Protein AF-A0A7J6SZA3-F1 (afdb_monomer)

Structure (mmCIF, N/CA/C/O backbone):
data_AF-A0A7J6SZA3-F1
#
_entry.id   AF-A0A7J6SZA3-F1
#
loop_
_atom_site.group_PDB
_atom_site.id
_atom_site.type_symbol
_atom_site.label_atom_id
_atom_site.label_alt_id
_atom_site.label_comp_id
_atom_site.label_asym_id
_atom_site.label_entity_id
_atom_site.label_seq_id
_atom_site.pdbx_PDB_ins_code
_atom_site.Cartn_x
_atom_site.Cartn_y
_atom_site.Cartn_z
_atom_site.occupancy
_atom_site.B_iso_or_equiv
_atom_site.auth_seq_id
_atom_site.auth_comp_id
_atom_site.auth_asym_id
_atom_site.auth_atom_id
_atom_site.pdbx_PDB_model_num
ATOM 1 N N . MET A 1 1 ? 43.279 -2.855 -125.525 1.00 56.22 1 MET A N 1
ATOM 2 C CA . MET A 1 1 ? 44.364 -2.566 -124.559 1.00 56.22 1 MET A CA 1
ATOM 3 C C . MET A 1 1 ? 43.980 -1.543 -123.490 1.00 56.22 1 MET A C 1
ATOM 5 O O . MET A 1 1 ? 44.246 -1.820 -122.331 1.00 56.22 1 MET A O 1
ATOM 9 N N . ASN A 1 2 ? 43.336 -0.407 -123.806 1.00 60.91 2 ASN A N 1
ATOM 10 C CA . ASN A 1 2 ? 42.894 0.534 -122.755 1.00 60.91 2 ASN A CA 1
ATOM 11 C C . ASN A 1 2 ? 41.630 0.075 -121.999 1.00 60.91 2 ASN A C 1
ATOM 13 O O . ASN A 1 2 ? 41.517 0.338 -120.810 1.00 60.91 2 ASN A O 1
ATOM 17 N N . SER A 1 3 ? 40.715 -0.653 -122.652 1.00 71.38 3 SER A N 1
ATOM 18 C CA . SER A 1 3 ? 39.465 -1.121 -122.023 1.00 71.38 3 SER A CA 1
ATOM 19 C C . SER A 1 3 ? 39.694 -2.150 -120.909 1.00 71.38 3 SER A C 1
ATOM 21 O O . SER A 1 3 ? 39.058 -2.069 -119.864 1.00 71.38 3 SER A O 1
ATOM 23 N N . ASP A 1 4 ? 40.636 -3.079 -121.095 1.00 74.62 4 ASP A N 1
ATOM 24 C CA . ASP A 1 4 ? 40.884 -4.169 -120.136 1.00 74.62 4 ASP A CA 1
ATOM 25 C C . ASP A 1 4 ? 41.569 -3.667 -118.855 1.00 74.62 4 ASP A C 1
ATOM 27 O O . ASP A 1 4 ? 41.301 -4.162 -117.764 1.00 74.62 4 ASP A O 1
ATOM 31 N N . ARG A 1 5 ? 42.403 -2.622 -118.962 1.00 79.31 5 ARG A N 1
ATOM 32 C CA . ARG A 1 5 ? 43.024 -1.964 -117.798 1.00 79.31 5 ARG A CA 1
ATOM 33 C C . ARG A 1 5 ? 41.984 -1.225 -116.958 1.00 79.31 5 ARG A C 1
ATOM 35 O O . ARG A 1 5 ? 41.974 -1.361 -115.742 1.00 79.31 5 ARG A O 1
ATOM 42 N N . VAL A 1 6 ? 41.066 -0.511 -117.613 1.00 82.25 6 VAL A N 1
ATOM 43 C CA . VAL A 1 6 ? 39.961 0.187 -116.938 1.00 82.25 6 VAL A CA 1
ATOM 44 C C . VAL A 1 6 ? 39.001 -0.805 -116.267 1.00 82.25 6 VAL A C 1
ATOM 46 O O . VAL A 1 6 ? 38.503 -0.528 -115.177 1.00 82.25 6 VAL A O 1
ATOM 49 N N . ALA A 1 7 ? 38.763 -1.972 -116.874 1.00 82.75 7 ALA A N 1
ATOM 50 C CA . ALA A 1 7 ? 37.971 -3.039 -116.263 1.00 82.75 7 ALA A CA 1
ATOM 51 C C . ALA A 1 7 ? 38.646 -3.614 -115.003 1.00 82.75 7 ALA A C 1
ATOM 53 O O . ALA A 1 7 ? 37.993 -3.712 -113.965 1.00 82.75 7 ALA A O 1
ATOM 54 N N . GLY A 1 8 ? 39.954 -3.893 -115.055 1.00 87.00 8 GLY A N 1
ATOM 55 C CA . GLY A 1 8 ? 40.717 -4.377 -113.898 1.00 87.00 8 GLY A CA 1
ATOM 56 C C . GLY A 1 8 ? 40.782 -3.369 -112.743 1.00 87.00 8 GLY A C 1
ATOM 57 O O . GLY A 1 8 ? 40.565 -3.736 -111.588 1.00 87.00 8 GLY A O 1
ATOM 58 N N . ASP A 1 9 ? 40.995 -2.083 -113.039 1.00 87.31 9 ASP A N 1
ATOM 59 C CA . ASP A 1 9 ? 40.985 -1.022 -112.022 1.00 87.31 9 ASP A CA 1
ATOM 60 C C . ASP A 1 9 ? 39.598 -0.877 -111.378 1.00 87.31 9 ASP A C 1
ATOM 62 O O . ASP A 1 9 ? 39.484 -0.701 -110.163 1.00 87.31 9 ASP A O 1
ATOM 66 N N . LYS A 1 10 ? 38.525 -1.016 -112.167 1.00 90.25 10 LYS A N 1
ATOM 67 C CA . LYS A 1 10 ? 37.149 -1.030 -111.657 1.00 90.25 10 LYS A CA 1
ATOM 68 C C . LYS A 1 10 ? 36.903 -2.221 -110.731 1.00 90.25 10 LYS A C 1
ATOM 70 O O . LYS A 1 10 ? 36.351 -2.028 -109.652 1.00 90.25 10 LYS A O 1
ATOM 75 N N . GLU A 1 11 ? 37.315 -3.427 -111.109 1.00 88.75 11 GLU A N 1
ATOM 76 C CA . GLU A 1 11 ? 37.170 -4.628 -110.272 1.00 88.75 11 GLU A CA 1
ATOM 77 C C . GLU A 1 11 ? 37.957 -4.509 -108.957 1.00 88.75 11 GLU A C 1
ATOM 79 O O . GLU A 1 11 ? 37.450 -4.836 -107.879 1.00 88.75 11 GLU A O 1
ATOM 84 N N . LEU A 1 12 ? 39.166 -3.951 -109.009 1.00 90.88 12 LEU A N 1
ATOM 85 C CA . LEU A 1 12 ? 39.995 -3.701 -107.832 1.00 90.88 12 LEU A CA 1
ATOM 86 C C . LEU A 1 12 ? 39.392 -2.627 -106.908 1.00 90.88 12 LEU A C 1
ATOM 88 O O . LEU A 1 12 ? 39.425 -2.758 -105.684 1.00 90.88 12 LEU A O 1
ATOM 92 N N . LEU A 1 13 ? 38.790 -1.578 -107.469 1.00 91.94 13 LEU A N 1
ATOM 93 C CA . LEU A 1 13 ? 38.044 -0.587 -106.690 1.00 91.94 13 LEU A CA 1
ATOM 94 C C . LEU A 1 13 ? 36.766 -1.180 -106.088 1.00 91.94 13 LEU A C 1
ATOM 96 O O . LEU A 1 13 ? 36.469 -0.915 -104.925 1.00 91.94 13 LEU A O 1
ATOM 100 N N . CYS A 1 14 ? 36.037 -2.018 -106.829 1.00 93.00 14 CYS A N 1
ATOM 101 C CA . CYS A 1 14 ? 34.854 -2.709 -106.323 1.00 93.00 14 CYS A CA 1
ATOM 102 C C . CYS A 1 14 ? 35.196 -3.645 -105.157 1.00 93.00 14 CYS A C 1
ATOM 104 O O . CYS A 1 14 ? 34.523 -3.599 -104.130 1.00 93.00 14 CYS A O 1
ATOM 106 N N . THR A 1 15 ? 36.259 -4.446 -105.267 1.00 92.25 15 THR A N 1
ATOM 107 C CA . THR A 1 15 ? 36.702 -5.337 -104.178 1.00 92.25 15 THR A CA 1
ATOM 108 C C . THR A 1 15 ? 37.148 -4.552 -102.946 1.00 92.25 15 THR A C 1
ATOM 110 O O . THR A 1 15 ? 36.722 -4.875 -101.836 1.00 92.25 15 THR A O 1
ATOM 113 N N . ARG A 1 16 ? 37.910 -3.464 -103.123 1.00 93.50 16 ARG A N 1
ATOM 114 C CA . ARG A 1 16 ? 38.276 -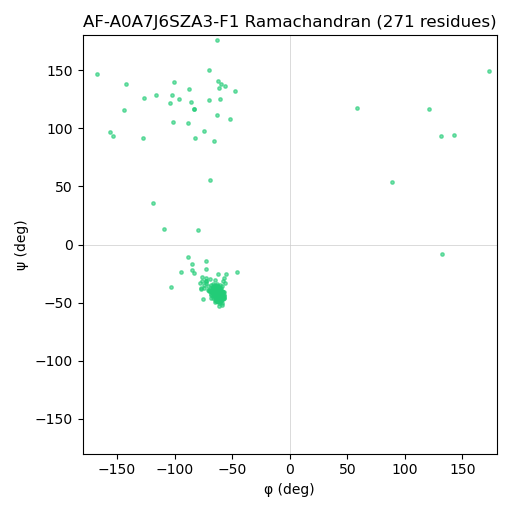2.555 -102.023 1.00 93.50 16 ARG A CA 1
ATOM 115 C C . ARG A 1 16 ? 37.058 -1.901 -101.375 1.00 93.50 16 ARG A C 1
ATOM 117 O O . ARG A 1 16 ? 37.021 -1.782 -100.155 1.00 93.50 16 ARG A O 1
ATOM 124 N N . LEU A 1 17 ? 36.061 -1.491 -102.157 1.00 96.12 17 LEU A N 1
ATOM 125 C CA . LEU A 1 17 ? 34.837 -0.882 -101.636 1.00 96.12 17 LEU A CA 1
ATOM 126 C C . LEU A 1 17 ? 34.018 -1.892 -100.826 1.00 96.12 17 LEU A C 1
ATOM 128 O O . LEU A 1 17 ? 33.527 -1.551 -99.755 1.00 96.12 17 LEU A O 1
ATOM 132 N N . VAL A 1 18 ? 33.922 -3.141 -101.290 1.00 95.75 18 VAL A N 1
ATOM 133 C CA . VAL A 1 18 ? 33.262 -4.225 -100.547 1.00 95.75 18 VAL A CA 1
ATOM 134 C C . VAL A 1 18 ? 33.998 -4.527 -99.240 1.00 95.75 18 VAL A C 1
ATOM 136 O O . VAL A 1 18 ? 33.349 -4.629 -98.203 1.00 95.75 18 VAL A O 1
ATOM 139 N N . GLN A 1 19 ? 35.333 -4.598 -99.256 1.00 95.56 19 GLN A N 1
ATOM 140 C CA . GLN A 1 19 ? 36.137 -4.777 -98.040 1.00 95.56 19 GLN A CA 1
ATOM 141 C C . GLN A 1 19 ? 35.936 -3.623 -97.055 1.00 95.56 19 GLN A C 1
ATOM 143 O O . GLN A 1 19 ? 35.634 -3.860 -95.891 1.00 95.56 19 GLN A O 1
ATOM 148 N N . LYS A 1 20 ? 36.010 -2.371 -97.525 1.00 96.69 20 LYS A N 1
ATOM 149 C CA . LYS A 1 20 ? 35.777 -1.187 -96.684 1.00 96.69 20 LYS A CA 1
ATOM 150 C C . LYS A 1 20 ? 34.363 -1.136 -96.122 1.00 96.69 20 LYS A C 1
ATOM 152 O O . LYS A 1 20 ? 34.183 -0.710 -94.987 1.00 96.69 20 LYS A O 1
ATOM 157 N N . LYS A 1 21 ? 33.371 -1.592 -96.888 1.00 96.69 21 LYS A N 1
ATOM 158 C CA . LYS A 1 21 ? 31.995 -1.718 -96.411 1.00 96.69 21 LYS A CA 1
ATOM 159 C C . LYS A 1 21 ? 31.873 -2.793 -95.326 1.00 96.69 21 LYS A C 1
ATOM 161 O O . LYS A 1 21 ? 31.268 -2.521 -94.302 1.00 96.69 21 LYS A O 1
ATOM 166 N N . ALA A 1 22 ? 32.500 -3.956 -95.504 1.00 96.25 22 ALA A N 1
ATOM 167 C CA . ALA A 1 22 ? 32.512 -5.012 -94.491 1.00 96.25 22 ALA A CA 1
ATOM 168 C C . ALA A 1 22 ? 33.229 -4.576 -93.199 1.00 96.25 22 ALA A C 1
ATOM 170 O O . ALA A 1 22 ? 32.713 -4.805 -92.111 1.00 96.25 22 ALA A O 1
ATOM 171 N N . GLU A 1 23 ? 34.372 -3.890 -93.314 1.00 96.44 23 GLU A N 1
ATOM 172 C CA . GLU A 1 23 ? 35.078 -3.284 -92.174 1.00 96.44 23 GLU A CA 1
ATOM 173 C C . GLU A 1 23 ? 34.196 -2.251 -91.453 1.00 96.44 23 GLU A C 1
ATOM 175 O O . GLU A 1 23 ? 34.132 -2.228 -90.225 1.00 96.44 23 GLU A O 1
ATOM 180 N N . HIS A 1 24 ? 33.497 -1.402 -92.210 1.00 96.81 24 HIS A N 1
ATOM 181 C CA . HIS A 1 24 ? 32.571 -0.413 -91.664 1.00 96.81 24 HIS A CA 1
ATOM 182 C C . HIS A 1 24 ? 31.402 -1.074 -90.920 1.00 96.81 24 HIS A C 1
ATOM 184 O O . HIS A 1 24 ? 31.074 -0.659 -89.808 1.00 96.81 24 HIS A O 1
ATOM 190 N N . ASP A 1 25 ? 30.809 -2.122 -91.494 1.00 97.12 25 ASP A N 1
ATOM 191 C CA . ASP A 1 25 ? 29.720 -2.878 -90.872 1.00 97.12 25 ASP A CA 1
ATOM 192 C C . ASP A 1 25 ? 30.202 -3.593 -89.593 1.00 97.12 25 ASP A C 1
ATOM 194 O O . ASP A 1 25 ? 29.525 -3.538 -88.566 1.00 97.12 25 ASP A O 1
ATOM 198 N N . GLU A 1 26 ? 31.411 -4.170 -89.595 1.00 97.25 26 GLU A N 1
ATOM 199 C CA . GLU A 1 26 ? 32.018 -4.782 -88.404 1.00 97.25 26 GLU A CA 1
ATOM 200 C C . GLU A 1 26 ? 32.235 -3.759 -87.279 1.00 97.25 26 GLU A C 1
ATOM 202 O O . GLU A 1 26 ? 31.918 -4.026 -86.115 1.00 97.25 26 GLU A O 1
ATOM 207 N N . VAL A 1 27 ? 32.756 -2.571 -87.603 1.00 97.25 27 VAL A N 1
ATOM 208 C CA . VAL A 1 27 ? 32.925 -1.496 -86.616 1.00 97.25 27 VAL A CA 1
ATOM 209 C C . VAL A 1 27 ? 31.571 -1.022 -86.095 1.00 97.25 27 VAL A C 1
ATOM 211 O O . VAL A 1 27 ? 31.430 -0.820 -84.889 1.00 97.25 27 VAL A O 1
ATOM 214 N N . HIS A 1 28 ? 30.557 -0.899 -86.952 1.00 97.81 28 HIS A N 1
ATOM 215 C CA . HIS A 1 28 ? 29.215 -0.529 -86.511 1.00 97.81 28 HIS A CA 1
ATOM 216 C C . HIS A 1 28 ? 28.608 -1.547 -85.550 1.00 97.81 28 HIS A C 1
ATOM 218 O O . HIS A 1 28 ? 28.033 -1.145 -84.539 1.00 97.81 28 HIS A O 1
ATOM 224 N N . GLU A 1 29 ? 28.749 -2.845 -85.816 1.00 97.00 29 GLU A N 1
ATOM 225 C CA . GLU A 1 29 ? 28.271 -3.878 -84.894 1.00 97.00 29 GLU A CA 1
ATOM 226 C C . GLU A 1 29 ? 29.037 -3.852 -83.565 1.00 97.00 29 GLU A C 1
ATOM 228 O O . GLU A 1 29 ? 28.423 -3.946 -82.500 1.00 97.00 29 GLU A O 1
ATOM 233 N N . LYS A 1 30 ? 30.356 -3.609 -83.583 1.00 97.94 30 LYS A N 1
ATOM 234 C CA . LYS A 1 30 ? 31.139 -3.398 -82.351 1.00 97.94 30 LYS A CA 1
ATOM 235 C C . LYS A 1 30 ? 30.646 -2.188 -81.559 1.00 97.94 30 LYS A C 1
ATOM 237 O O . LYS A 1 30 ? 30.498 -2.289 -80.344 1.00 97.94 30 LYS A O 1
ATOM 242 N N . ILE A 1 31 ? 30.361 -1.068 -82.226 1.00 97.69 31 ILE A N 1
ATOM 243 C CA . ILE A 1 31 ? 29.814 0.132 -81.578 1.00 97.69 31 ILE A CA 1
ATOM 244 C C . ILE A 1 31 ? 28.456 -0.185 -80.948 1.00 97.69 31 ILE A C 1
ATOM 246 O O . ILE A 1 31 ? 28.269 0.093 -79.767 1.00 97.69 31 ILE A O 1
ATOM 250 N N . LYS A 1 32 ? 27.544 -0.843 -81.674 1.00 98.31 32 LYS A N 1
ATOM 251 C CA . LYS A 1 32 ? 26.227 -1.238 -81.141 1.00 98.31 32 LYS A CA 1
ATOM 252 C C . LYS A 1 32 ? 26.343 -2.158 -79.924 1.00 98.31 32 LYS A C 1
ATOM 254 O O . LYS A 1 32 ? 25.629 -1.962 -78.939 1.00 98.31 32 LYS A O 1
ATOM 259 N N . LEU A 1 33 ? 27.246 -3.141 -79.963 1.00 97.31 33 LEU A N 1
ATOM 260 C CA . LEU A 1 33 ? 27.507 -4.025 -78.825 1.00 97.31 33 LEU A CA 1
ATOM 261 C C . LEU A 1 33 ? 28.030 -3.233 -77.623 1.00 97.31 33 LEU A C 1
ATOM 263 O O . LEU A 1 33 ? 27.473 -3.362 -76.533 1.00 97.31 33 LEU A O 1
ATOM 267 N N . CYS A 1 34 ? 29.024 -2.365 -77.824 1.00 97.38 34 CYS A N 1
ATOM 268 C CA . CYS A 1 34 ? 29.553 -1.493 -76.776 1.00 97.38 34 CYS A CA 1
ATOM 269 C C . CYS A 1 34 ? 28.479 -0.563 -76.195 1.00 97.38 34 CYS A C 1
ATOM 271 O O . CYS A 1 34 ? 28.396 -0.426 -74.979 1.00 97.38 34 CYS A O 1
ATOM 273 N N . GLU A 1 35 ? 27.618 0.026 -77.026 1.00 97.44 35 GLU A N 1
ATOM 274 C CA . GLU A 1 35 ? 26.504 0.867 -76.577 1.00 97.44 35 GLU A CA 1
ATOM 275 C C . GLU A 1 35 ? 25.480 0.079 -75.755 1.00 97.44 35 GLU A C 1
ATOM 277 O O . GLU A 1 35 ? 24.995 0.570 -74.737 1.00 97.44 35 GLU A O 1
ATOM 282 N N . SER A 1 36 ? 25.142 -1.145 -76.172 1.00 97.00 36 SER A N 1
ATOM 283 C CA . SER A 1 36 ? 24.218 -2.003 -75.423 1.00 97.00 36 SER A CA 1
ATOM 284 C C . SER A 1 36 ? 24.795 -2.420 -74.066 1.00 97.00 36 SER A C 1
ATOM 286 O O . SER A 1 36 ? 24.097 -2.351 -73.053 1.00 97.00 36 SER A O 1
ATOM 288 N N . ALA A 1 37 ? 26.087 -2.761 -74.024 1.00 97.62 37 ALA A N 1
ATOM 289 C CA . ALA A 1 37 ? 26.799 -3.099 -72.799 1.00 97.62 37 ALA A CA 1
ATOM 290 C C . ALA A 1 37 ? 26.924 -1.884 -71.871 1.00 97.62 37 ALA A C 1
ATOM 292 O O . ALA A 1 37 ? 26.732 -2.015 -70.663 1.00 97.62 37 ALA A O 1
ATOM 293 N N . LEU A 1 38 ? 27.178 -0.698 -72.433 1.00 98.06 38 LEU A N 1
ATOM 294 C CA . LEU A 1 38 ? 27.230 0.555 -71.687 1.00 98.06 38 LEU A CA 1
ATOM 295 C C . LEU A 1 38 ? 25.870 0.881 -71.066 1.00 98.06 38 LEU A C 1
ATOM 297 O O . LEU A 1 38 ? 25.801 1.102 -69.863 1.00 98.06 38 LEU A O 1
ATOM 301 N N . LYS A 1 39 ? 24.780 0.816 -71.841 1.00 97.62 39 LYS A N 1
ATOM 302 C CA . LYS A 1 39 ? 23.414 1.040 -71.332 1.00 97.62 39 LYS A CA 1
ATOM 303 C C . LYS A 1 39 ? 23.051 0.063 -70.213 1.00 97.62 39 LYS A C 1
ATOM 305 O O . LYS A 1 39 ? 22.491 0.477 -69.202 1.00 97.62 39 LYS A O 1
ATOM 310 N N . ALA A 1 40 ? 23.395 -1.218 -70.360 1.00 97.56 40 ALA A N 1
ATOM 311 C CA . ALA A 1 40 ? 23.186 -2.211 -69.305 1.00 97.56 40 ALA A CA 1
ATOM 312 C C . ALA A 1 40 ? 24.017 -1.894 -68.046 1.00 97.56 40 ALA A C 1
ATOM 314 O O . ALA A 1 40 ? 23.512 -1.989 -66.926 1.00 97.56 40 ALA A O 1
ATOM 315 N N . GLY A 1 41 ? 25.270 -1.464 -68.224 1.00 97.81 41 GLY A N 1
ATOM 316 C CA . GLY A 1 41 ? 26.142 -1.019 -67.137 1.00 97.81 41 GLY A CA 1
ATOM 317 C C . GLY A 1 41 ? 25.619 0.226 -66.418 1.00 97.81 41 GLY A C 1
ATOM 318 O O . GLY A 1 41 ? 25.645 0.273 -65.192 1.00 97.81 41 GLY A O 1
ATOM 319 N N . GLU A 1 42 ? 25.087 1.205 -67.151 1.00 97.50 42 GLU A N 1
ATOM 320 C CA . GLU A 1 42 ? 24.497 2.429 -66.597 1.00 97.50 42 GLU A CA 1
ATOM 321 C C . GLU A 1 42 ? 23.251 2.159 -65.754 1.00 97.50 42 GLU A C 1
ATOM 323 O O . GLU A 1 42 ? 23.049 2.818 -64.733 1.00 97.50 42 GLU A O 1
ATOM 328 N N . VAL A 1 43 ? 22.399 1.222 -66.180 1.00 97.56 43 VAL A N 1
ATOM 329 C CA . VAL A 1 43 ? 21.222 0.809 -65.401 1.00 97.56 43 VAL A CA 1
ATOM 330 C C . VAL A 1 43 ? 21.671 0.141 -64.106 1.00 97.56 43 VAL A C 1
ATOM 332 O O . VAL A 1 43 ? 21.268 0.573 -63.030 1.00 97.56 43 VAL A O 1
ATOM 335 N N . ARG A 1 44 ? 22.597 -0.820 -64.190 1.00 97.50 44 ARG A N 1
ATOM 336 C CA . ARG A 1 44 ? 23.138 -1.501 -63.007 1.00 97.50 44 ARG A CA 1
ATOM 337 C C . ARG A 1 44 ? 23.846 -0.541 -62.046 1.00 97.50 44 ARG A C 1
ATOM 339 O O . ARG A 1 44 ? 23.755 -0.696 -60.834 1.00 97.50 44 ARG A O 1
ATOM 346 N N . TYR A 1 45 ? 24.568 0.447 -62.570 1.00 97.88 45 TYR A N 1
ATOM 347 C CA . TYR A 1 45 ? 25.218 1.459 -61.741 1.00 97.88 45 TYR A CA 1
ATOM 348 C C . TYR A 1 45 ? 24.191 2.314 -60.992 1.00 97.88 45 TYR A C 1
ATOM 350 O O . TYR A 1 45 ? 24.367 2.563 -59.803 1.00 97.88 45 TYR A O 1
ATOM 358 N N . ARG A 1 46 ? 23.097 2.710 -61.658 1.00 97.69 46 ARG A N 1
ATOM 359 C CA . ARG A 1 46 ? 21.986 3.427 -61.015 1.00 97.69 46 ARG A CA 1
ATOM 360 C C . ARG A 1 46 ? 21.342 2.604 -59.900 1.00 97.69 46 ARG A C 1
ATOM 362 O O . ARG A 1 46 ? 21.211 3.121 -58.799 1.00 97.69 46 ARG A O 1
ATOM 369 N N . GLU A 1 47 ? 21.054 1.327 -60.146 1.00 97.44 47 GLU A N 1
ATOM 370 C CA . GLU A 1 47 ? 20.513 0.414 -59.125 1.00 97.44 47 GLU A CA 1
ATOM 371 C C . GLU A 1 47 ? 21.428 0.328 -57.893 1.00 97.44 47 GLU A C 1
ATOM 373 O O . GLU A 1 47 ? 20.971 0.479 -56.763 1.00 97.44 47 GLU A O 1
ATOM 378 N N . LEU A 1 48 ? 22.742 0.179 -58.096 1.00 98.19 48 LEU A N 1
ATOM 379 C CA . LEU A 1 48 ? 23.711 0.165 -56.996 1.00 98.19 48 LEU A CA 1
ATOM 380 C C . LEU A 1 48 ? 23.768 1.503 -56.245 1.00 98.19 48 LEU A C 1
ATOM 382 O O . LEU A 1 48 ? 23.927 1.518 -55.025 1.00 98.19 48 LEU A O 1
ATOM 386 N N . CYS A 1 49 ? 23.653 2.633 -56.945 1.00 97.88 49 CYS A N 1
ATOM 387 C CA . CYS A 1 49 ? 23.573 3.942 -56.301 1.00 97.88 49 CYS A CA 1
ATOM 388 C C . CYS A 1 49 ? 22.325 4.064 -55.418 1.00 97.88 49 CYS A C 1
ATOM 390 O O . CYS A 1 49 ? 22.439 4.563 -54.295 1.00 97.88 49 CYS A O 1
ATOM 392 N N . ASP A 1 50 ? 21.179 3.574 -55.889 1.00 97.69 50 ASP A N 1
ATOM 393 C CA . ASP A 1 50 ? 19.924 3.573 -55.135 1.00 97.69 50 ASP A CA 1
ATOM 394 C C . ASP A 1 50 ? 20.018 2.656 -53.904 1.00 97.69 50 ASP A C 1
ATOM 396 O O . ASP A 1 50 ? 19.653 3.058 -52.798 1.00 97.69 50 ASP A O 1
ATOM 400 N N . GLU A 1 51 ? 20.603 1.461 -54.041 1.00 98.12 51 GLU A N 1
ATOM 401 C CA . GLU A 1 51 ? 20.870 0.560 -52.911 1.00 98.12 51 GLU A CA 1
ATOM 402 C C . GLU A 1 51 ? 21.789 1.201 -51.864 1.00 98.12 51 GLU A C 1
ATOM 404 O O . GLU A 1 51 ? 21.522 1.130 -50.660 1.00 98.12 51 GLU A O 1
ATOM 409 N N . ILE A 1 52 ? 22.863 1.865 -52.304 1.00 97.81 52 ILE A N 1
ATOM 410 C CA . ILE A 1 52 ? 23.778 2.584 -51.409 1.00 97.81 52 ILE A CA 1
ATOM 411 C C . ILE A 1 52 ? 23.045 3.722 -50.693 1.00 97.81 52 ILE A C 1
ATOM 413 O O . ILE A 1 52 ? 23.289 3.940 -49.504 1.00 97.81 52 ILE A O 1
ATOM 417 N N . ALA A 1 53 ? 22.163 4.449 -51.383 1.00 97.88 53 ALA A N 1
ATOM 418 C CA . ALA A 1 53 ? 21.360 5.506 -50.776 1.00 97.88 53 ALA A CA 1
ATOM 419 C C . ALA A 1 53 ? 20.425 4.940 -49.694 1.00 97.88 53 ALA A C 1
ATOM 421 O O . ALA A 1 53 ? 20.469 5.399 -48.553 1.00 97.88 53 ALA A O 1
ATOM 422 N N . LEU A 1 54 ? 19.689 3.866 -50.000 1.00 97.88 54 LEU A N 1
ATOM 423 C CA . LEU A 1 54 ? 18.817 3.188 -49.036 1.00 97.88 54 LEU A CA 1
ATOM 424 C C . LEU A 1 54 ? 19.589 2.688 -47.808 1.00 97.88 54 LEU A C 1
ATOM 426 O O . LEU A 1 54 ? 19.153 2.882 -46.672 1.00 97.88 54 LEU A O 1
ATOM 430 N N . LYS A 1 55 ? 20.769 2.090 -48.007 1.00 97.50 55 LYS A N 1
ATOM 431 C CA . LYS A 1 55 ? 21.608 1.615 -46.896 1.00 97.50 55 LYS A CA 1
ATOM 432 C C . LYS A 1 55 ? 22.157 2.753 -46.039 1.00 97.50 55 LYS A C 1
ATOM 434 O O . LYS A 1 55 ? 22.280 2.589 -44.825 1.00 97.50 55 LYS A O 1
ATOM 439 N N . LYS A 1 56 ? 22.466 3.908 -46.631 1.00 97.94 56 LYS A N 1
ATOM 440 C CA . LYS A 1 56 ? 22.851 5.110 -45.875 1.00 97.94 56 LYS A CA 1
ATOM 441 C C . LYS A 1 56 ? 21.695 5.636 -45.029 1.00 97.94 56 LYS A C 1
ATOM 443 O O . LYS A 1 56 ? 21.924 5.978 -43.871 1.00 97.94 56 LYS A O 1
ATOM 448 N N . ASP A 1 57 ? 20.476 5.633 -45.559 1.00 97.75 57 ASP A N 1
ATOM 449 C CA . ASP A 1 57 ? 19.287 6.038 -44.805 1.00 97.75 57 ASP A CA 1
ATOM 450 C C . ASP A 1 57 ? 18.998 5.080 -43.640 1.00 97.75 57 ASP A C 1
ATOM 452 O O . ASP A 1 57 ? 18.700 5.521 -42.528 1.00 97.75 57 ASP A O 1
ATOM 456 N N . GLU 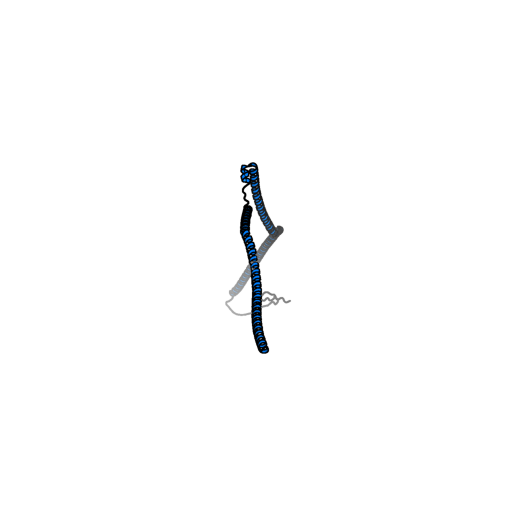A 1 58 ? 19.130 3.766 -43.855 1.00 98.06 58 GLU A N 1
ATOM 457 C CA . GLU A 1 58 ? 19.031 2.754 -42.792 1.00 98.06 58 GLU A CA 1
ATOM 458 C C . GLU A 1 58 ? 20.092 2.965 -41.701 1.00 98.06 58 GLU A C 1
ATOM 460 O O . GLU A 1 58 ? 19.766 2.951 -40.511 1.00 98.06 58 GLU A O 1
ATOM 465 N N . LEU A 1 59 ? 21.347 3.219 -42.089 1.00 97.75 59 LEU A N 1
ATOM 466 C CA . LEU A 1 59 ? 22.418 3.547 -41.145 1.00 97.75 59 LEU A CA 1
ATOM 467 C C . LEU A 1 59 ? 22.112 4.825 -40.358 1.00 97.75 59 LEU A C 1
ATOM 469 O O . LEU A 1 59 ? 22.325 4.847 -39.147 1.00 97.75 59 LEU A O 1
ATOM 473 N N . GLY A 1 60 ? 21.581 5.861 -41.010 1.00 97.94 60 GLY A N 1
ATOM 474 C CA . GLY A 1 60 ? 21.180 7.106 -40.354 1.00 97.94 60 GLY A CA 1
ATOM 475 C C . GLY A 1 60 ? 20.085 6.893 -39.304 1.00 97.94 60 GLY A C 1
ATOM 476 O O . GLY A 1 60 ? 20.203 7.393 -38.184 1.00 97.94 60 GLY A O 1
ATOM 477 N N . LYS A 1 61 ? 19.060 6.090 -39.622 1.00 97.62 61 LYS A N 1
ATOM 478 C CA . LYS A 1 61 ? 17.996 5.715 -38.670 1.00 97.62 61 LYS A CA 1
ATOM 479 C C . LYS A 1 61 ? 18.559 4.961 -37.467 1.00 97.62 61 LYS A C 1
ATOM 481 O O . LYS A 1 61 ? 18.333 5.369 -36.333 1.00 97.62 61 LYS A O 1
ATOM 486 N N . LEU A 1 62 ? 19.369 3.928 -37.709 1.00 97.69 62 LEU A N 1
ATOM 487 C CA . LEU A 1 62 ? 19.996 3.145 -36.640 1.00 97.69 62 LEU A CA 1
ATOM 488 C C . LEU A 1 62 ? 20.918 3.997 -35.756 1.00 97.69 62 LEU A C 1
ATOM 490 O O . LEU A 1 62 ? 20.972 3.797 -34.544 1.00 97.69 62 LEU A O 1
ATOM 494 N N . GLN A 1 63 ? 21.634 4.963 -36.333 1.00 97.31 63 GLN A N 1
ATOM 495 C CA . GLN A 1 63 ? 22.457 5.904 -35.570 1.00 97.31 63 GLN A CA 1
ATOM 496 C C . GLN A 1 63 ? 21.612 6.843 -34.700 1.00 97.31 63 GLN A C 1
ATOM 498 O O . GLN A 1 63 ? 21.972 7.071 -33.543 1.00 97.31 63 GLN A O 1
ATOM 503 N N . ALA A 1 64 ? 20.493 7.356 -35.219 1.00 96.62 64 ALA A N 1
ATOM 504 C CA . ALA A 1 64 ? 19.562 8.179 -34.450 1.00 96.62 64 ALA A CA 1
ATOM 505 C C . ALA A 1 64 ? 18.924 7.384 -33.297 1.00 96.62 64 ALA A C 1
ATOM 507 O O . ALA A 1 64 ? 18.887 7.869 -32.164 1.00 96.62 64 ALA A O 1
ATOM 508 N N . ASP A 1 65 ? 18.515 6.140 -33.552 1.00 96.75 65 ASP A N 1
ATOM 509 C CA . ASP A 1 65 ? 17.967 5.239 -32.535 1.00 96.75 65 ASP A CA 1
ATOM 510 C C . ASP A 1 65 ? 19.002 4.932 -31.447 1.00 96.75 65 ASP A C 1
ATOM 512 O O . ASP A 1 65 ? 18.704 5.022 -30.254 1.00 96.75 65 ASP A O 1
ATOM 516 N N . LEU A 1 66 ? 20.250 4.645 -31.832 1.00 96.56 66 LEU A N 1
ATOM 517 C CA . LEU A 1 66 ? 21.349 4.451 -30.885 1.00 96.56 66 LEU A CA 1
ATOM 518 C C . LEU A 1 66 ? 21.622 5.704 -30.049 1.00 96.56 66 LEU A C 1
ATOM 520 O O . LEU A 1 66 ? 21.864 5.585 -28.848 1.00 96.56 66 LEU A O 1
ATOM 524 N N . ALA A 1 67 ? 21.583 6.895 -30.647 1.00 95.12 67 ALA A N 1
ATOM 525 C CA . ALA A 1 67 ? 21.741 8.149 -29.914 1.00 95.12 67 ALA A CA 1
ATOM 526 C C . ALA A 1 67 ? 20.593 8.357 -28.909 1.00 95.12 67 ALA A C 1
ATOM 528 O O . ALA A 1 67 ? 20.847 8.671 -27.744 1.00 95.12 67 ALA A O 1
ATOM 529 N N . GLY A 1 68 ? 19.349 8.097 -29.320 1.00 94.62 68 GLY A N 1
ATOM 530 C CA . GLY A 1 68 ? 18.176 8.162 -28.447 1.00 94.62 68 GLY A CA 1
ATOM 531 C C . GLY A 1 68 ? 18.232 7.153 -27.295 1.00 94.62 68 GLY A C 1
ATOM 532 O O . GLY A 1 68 ? 17.946 7.501 -26.150 1.00 94.62 68 GLY A O 1
ATOM 533 N N . LEU A 1 69 ? 18.651 5.914 -27.561 1.00 93.81 69 LEU A N 1
ATOM 534 C CA . LEU A 1 69 ? 18.837 4.890 -26.530 1.00 93.81 69 LEU A CA 1
ATOM 535 C C . LEU A 1 69 ? 19.970 5.247 -25.565 1.00 93.81 69 LEU A C 1
ATOM 537 O O . LEU A 1 69 ? 19.801 5.088 -24.360 1.00 93.81 69 LEU A O 1
ATOM 541 N N . ARG A 1 70 ? 21.094 5.783 -26.053 1.00 92.56 70 ARG A N 1
ATOM 542 C CA . ARG A 1 70 ? 22.188 6.262 -25.191 1.00 92.56 70 ARG A CA 1
ATOM 543 C C . ARG A 1 70 ? 21.739 7.391 -24.268 1.00 92.56 70 ARG A C 1
ATOM 545 O O . ARG A 1 70 ? 22.088 7.360 -23.093 1.00 92.56 70 ARG A O 1
ATOM 552 N N . ALA A 1 71 ? 20.934 8.332 -24.762 1.00 90.81 71 ALA A N 1
ATOM 553 C CA . ALA A 1 71 ? 20.349 9.379 -23.925 1.00 90.81 71 ALA A CA 1
ATOM 554 C C . ALA A 1 71 ? 19.436 8.789 -22.833 1.00 90.81 71 ALA A C 1
ATOM 556 O O . ALA A 1 71 ? 19.562 9.143 -21.665 1.00 90.81 71 ALA A O 1
ATOM 557 N N . ARG A 1 72 ? 18.581 7.812 -23.178 1.00 89.00 72 ARG A N 1
ATOM 558 C CA . ARG A 1 72 ? 17.737 7.102 -22.194 1.00 89.00 72 ARG A CA 1
ATOM 559 C C . ARG A 1 72 ? 18.559 6.347 -21.148 1.00 89.00 72 ARG A C 1
ATOM 561 O O . ARG A 1 72 ? 18.200 6.361 -19.977 1.00 89.00 72 ARG A O 1
ATOM 568 N N . VAL A 1 73 ? 19.649 5.699 -21.561 1.00 91.94 73 VAL A N 1
ATOM 569 C CA . VAL A 1 73 ? 20.578 5.020 -20.645 1.00 91.94 73 VAL A CA 1
ATOM 570 C C . VAL A 1 73 ? 21.286 6.027 -19.738 1.00 91.94 73 VAL A C 1
ATOM 572 O O . VAL A 1 73 ? 21.456 5.736 -18.560 1.00 91.94 73 VAL A O 1
ATOM 575 N N . GLY A 1 74 ? 21.631 7.220 -20.235 1.00 87.81 74 GLY A N 1
ATOM 576 C CA . GLY A 1 74 ? 22.147 8.315 -19.405 1.00 87.81 74 GLY A CA 1
ATOM 577 C C . GLY A 1 74 ? 21.183 8.698 -18.277 1.00 87.81 74 GLY A C 1
ATOM 578 O O . GLY A 1 74 ? 21.591 8.781 -17.122 1.00 87.81 74 GLY A O 1
ATOM 579 N N . ASN A 1 75 ? 19.889 8.805 -18.587 1.00 89.50 75 ASN A N 1
ATOM 580 C CA . ASN A 1 75 ? 18.850 9.145 -17.606 1.00 89.50 75 ASN A CA 1
ATOM 581 C C . ASN A 1 75 ? 18.531 7.997 -16.626 1.00 89.50 75 ASN A C 1
ATOM 583 O O . ASN A 1 75 ? 17.885 8.215 -15.604 1.00 89.50 75 ASN A O 1
ATOM 587 N N . MET A 1 76 ? 18.963 6.763 -16.911 1.00 90.94 76 MET A N 1
ATOM 588 C CA . MET A 1 76 ? 18.694 5.596 -16.060 1.00 90.94 76 MET A CA 1
ATOM 589 C C . MET A 1 76 ? 19.243 5.789 -14.644 1.00 90.94 76 MET A C 1
ATOM 591 O O . MET A 1 76 ? 18.594 5.403 -13.673 1.00 90.94 76 MET A O 1
ATOM 595 N N . GLU A 1 77 ? 20.436 6.372 -14.518 1.00 87.88 77 GLU A N 1
ATOM 596 C CA . GLU A 1 77 ? 21.032 6.615 -13.207 1.00 87.88 77 GLU A CA 1
ATOM 597 C C . GLU A 1 77 ? 20.264 7.697 -12.444 1.00 87.88 77 GLU A C 1
ATOM 599 O O . GLU A 1 77 ? 19.991 7.505 -11.264 1.00 87.88 77 GLU A O 1
ATOM 604 N N . GLU A 1 78 ? 19.818 8.771 -13.099 1.00 89.94 78 GLU A N 1
ATOM 605 C CA . GLU A 1 78 ? 18.973 9.800 -12.471 1.00 89.94 78 GLU A CA 1
ATOM 606 C C . GLU A 1 78 ? 17.666 9.200 -11.934 1.00 89.94 78 GLU A C 1
ATOM 608 O O . GLU A 1 78 ? 17.344 9.384 -10.760 1.00 89.94 78 GLU A O 1
ATOM 613 N N . TYR A 1 79 ? 16.977 8.375 -12.731 1.00 92.31 79 TYR A N 1
ATOM 614 C CA . TYR A 1 79 ? 15.762 7.684 -12.288 1.00 92.31 79 TYR A CA 1
ATOM 615 C C . TYR A 1 79 ? 16.012 6.703 -11.138 1.00 92.31 79 TYR A C 1
ATOM 617 O O . TYR A 1 79 ? 15.167 6.567 -10.255 1.00 92.31 79 TYR A O 1
ATOM 625 N N . LYS A 1 80 ? 17.164 6.019 -11.103 1.00 94.00 80 LYS A N 1
ATOM 626 C CA . LYS A 1 80 ? 17.536 5.166 -9.960 1.00 94.00 80 LYS A CA 1
ATOM 627 C C . LYS A 1 80 ? 17.739 5.988 -8.689 1.00 94.00 80 LYS A C 1
ATOM 629 O O . LYS A 1 80 ? 17.284 5.569 -7.625 1.00 94.00 80 LYS A O 1
ATOM 634 N N . HIS A 1 81 ? 18.405 7.139 -8.790 1.00 93.94 81 HIS A N 1
ATOM 635 C CA . HIS A 1 81 ? 18.595 8.037 -7.652 1.00 93.94 81 HIS A CA 1
ATOM 636 C C . HIS A 1 81 ? 17.251 8.582 -7.160 1.00 93.94 81 HIS A C 1
ATOM 638 O O . HIS A 1 81 ? 16.991 8.546 -5.958 1.00 93.94 81 HIS A O 1
ATOM 644 N N . GLU A 1 82 ? 16.373 9.011 -8.066 1.00 95.69 82 GLU A N 1
ATOM 645 C CA . GLU A 1 82 ? 15.025 9.481 -7.733 1.00 95.69 82 GLU A CA 1
ATOM 646 C C . GLU A 1 82 ? 14.182 8.374 -7.081 1.00 95.69 82 GLU A C 1
ATOM 648 O O . GLU A 1 82 ? 13.584 8.587 -6.028 1.00 95.69 82 GLU A O 1
ATOM 653 N N . ALA A 1 83 ? 14.203 7.156 -7.629 1.00 97.00 83 ALA A N 1
ATOM 654 C CA . ALA A 1 83 ? 13.515 6.008 -7.043 1.00 97.00 83 ALA A CA 1
ATOM 655 C C . ALA A 1 83 ? 14.019 5.695 -5.625 1.00 97.00 83 ALA A C 1
ATOM 657 O O . ALA A 1 83 ? 13.217 5.439 -4.725 1.00 97.00 83 ALA A O 1
ATOM 658 N N . TYR A 1 84 ? 15.335 5.763 -5.400 1.00 97.44 84 TYR A N 1
ATOM 659 C CA . TYR A 1 84 ? 15.919 5.578 -4.074 1.00 97.44 84 TYR A CA 1
ATOM 660 C C . TYR A 1 84 ? 15.512 6.694 -3.101 1.00 97.44 84 TYR A C 1
ATOM 662 O O . TYR A 1 84 ? 15.160 6.412 -1.954 1.00 97.44 84 TYR A O 1
ATOM 670 N N . GLN A 1 85 ? 15.506 7.953 -3.549 1.00 97.31 85 GLN A N 1
ATOM 671 C CA . GLN A 1 85 ? 15.046 9.088 -2.746 1.00 97.31 85 GLN A CA 1
ATOM 672 C C . GLN A 1 85 ? 13.573 8.942 -2.357 1.00 97.31 85 GLN A C 1
ATOM 674 O O . GLN A 1 85 ? 13.238 9.084 -1.182 1.00 97.31 85 GLN A O 1
ATOM 679 N N . LEU A 1 86 ? 12.703 8.588 -3.305 1.00 97.44 86 LEU A N 1
ATOM 680 C CA . LEU A 1 86 ? 11.286 8.328 -3.048 1.00 97.44 86 LEU A CA 1
ATOM 681 C C . LEU A 1 86 ? 11.090 7.148 -2.091 1.00 97.44 86 LEU A C 1
ATOM 683 O O . LEU A 1 86 ? 10.246 7.207 -1.199 1.00 97.44 86 LEU A O 1
ATOM 687 N N . GLN A 1 87 ? 11.891 6.090 -2.220 1.00 97.44 87 GLN A N 1
ATOM 688 C CA . GLN A 1 87 ? 11.852 4.955 -1.301 1.00 97.44 87 GLN A CA 1
ATOM 689 C C . GLN A 1 87 ? 12.269 5.358 0.121 1.00 97.44 87 GLN A C 1
ATOM 691 O O . GLN A 1 87 ? 11.621 4.947 1.084 1.00 97.44 87 GLN A O 1
ATOM 696 N N . GLN A 1 88 ? 13.305 6.188 0.265 1.00 97.38 88 GLN A N 1
ATOM 697 C CA . GLN A 1 88 ? 13.721 6.739 1.558 1.00 97.38 88 GLN A CA 1
ATOM 698 C C . GLN A 1 88 ? 12.640 7.638 2.169 1.00 97.38 88 GLN A C 1
ATOM 700 O O . GLN A 1 88 ? 12.300 7.472 3.340 1.00 97.38 88 GLN A O 1
ATOM 705 N N . GLN A 1 89 ? 12.040 8.532 1.380 1.00 97.56 89 GLN A N 1
ATOM 706 C CA . GLN A 1 89 ? 10.928 9.378 1.826 1.00 97.56 89 GLN A CA 1
ATOM 707 C C . GLN A 1 89 ? 9.723 8.541 2.265 1.00 97.56 89 GLN A C 1
ATOM 709 O O . GLN A 1 89 ? 9.155 8.784 3.326 1.00 97.56 89 GLN A O 1
ATOM 714 N N . LEU A 1 90 ? 9.372 7.502 1.504 1.00 98.00 90 LEU A N 1
ATOM 715 C CA . LEU A 1 90 ? 8.292 6.584 1.857 1.00 98.00 90 LEU A CA 1
ATOM 716 C C . LEU A 1 90 ? 8.572 5.853 3.176 1.00 98.00 90 LEU A C 1
ATOM 718 O O . LEU A 1 90 ? 7.664 5.680 3.987 1.00 98.00 90 LEU A O 1
ATOM 722 N N . LEU A 1 91 ? 9.810 5.406 3.401 1.00 97.62 91 LEU A N 1
ATOM 723 C CA . LEU A 1 91 ? 10.205 4.773 4.660 1.00 97.62 91 LEU A CA 1
ATOM 724 C C . LEU A 1 91 ? 10.148 5.758 5.832 1.00 97.62 91 LEU A C 1
ATOM 726 O O . LEU A 1 91 ? 9.647 5.389 6.893 1.00 97.62 91 LEU A O 1
ATOM 730 N N . ALA A 1 92 ? 10.598 6.998 5.634 1.00 97.31 92 ALA A N 1
ATOM 731 C CA . ALA A 1 92 ? 10.528 8.050 6.643 1.00 97.31 92 ALA A CA 1
ATOM 732 C C . ALA A 1 92 ? 9.075 8.392 7.009 1.00 97.31 92 ALA A C 1
ATOM 734 O O . ALA A 1 92 ? 8.736 8.429 8.190 1.00 97.31 92 ALA A O 1
ATOM 735 N N . GLU A 1 93 ? 8.194 8.553 6.020 1.00 96.19 93 GLU A N 1
ATOM 736 C CA . GLU A 1 93 ? 6.769 8.801 6.258 1.00 96.19 93 GLU A CA 1
ATOM 737 C C . GLU A 1 93 ? 6.088 7.606 6.932 1.00 96.19 93 GLU A C 1
ATOM 739 O O . GLU A 1 93 ? 5.316 7.782 7.871 1.00 96.19 93 GLU A O 1
ATOM 744 N N . ARG A 1 94 ? 6.423 6.367 6.551 1.00 97.06 94 ARG A N 1
ATOM 745 C CA . ARG A 1 94 ? 5.929 5.170 7.256 1.00 97.06 94 ARG A CA 1
ATOM 746 C C . ARG A 1 94 ? 6.394 5.123 8.708 1.00 97.06 94 ARG A C 1
ATOM 748 O O . ARG A 1 94 ? 5.598 4.784 9.581 1.00 97.06 94 ARG A O 1
ATOM 755 N N . ALA A 1 95 ? 7.655 5.459 8.975 1.00 95.44 95 ALA A N 1
ATOM 756 C CA . ALA A 1 95 ? 8.184 5.531 10.333 1.00 95.44 95 ALA A CA 1
ATOM 757 C C . ALA A 1 95 ? 7.494 6.635 11.144 1.00 95.44 95 ALA A C 1
ATOM 759 O O . ALA A 1 95 ? 7.150 6.409 12.299 1.00 95.44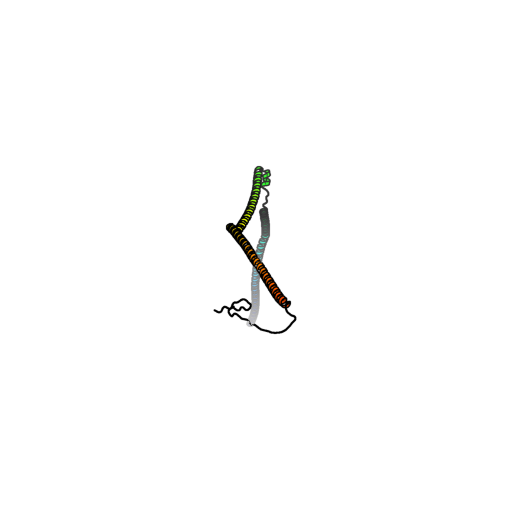 95 ALA A O 1
ATOM 760 N N . LYS A 1 96 ? 7.220 7.789 10.527 1.00 97.00 96 LYS A N 1
ATOM 761 C CA . LYS A 1 96 ? 6.486 8.900 11.139 1.00 97.00 96 LYS A CA 1
ATOM 762 C C . LYS A 1 96 ? 5.042 8.527 11.458 1.00 97.00 96 LYS A C 1
ATOM 764 O O . LYS A 1 96 ? 4.600 8.745 12.577 1.00 97.00 96 LYS A O 1
ATOM 769 N N . VAL A 1 97 ? 4.321 7.923 10.514 1.00 95.75 97 VAL A N 1
ATOM 770 C CA . VAL A 1 97 ? 2.955 7.426 10.741 1.00 95.75 97 VAL A CA 1
ATOM 771 C C . VAL A 1 97 ? 2.946 6.393 11.858 1.00 95.75 97 VAL A C 1
ATOM 773 O O . VAL A 1 97 ? 2.072 6.445 12.718 1.00 95.75 97 VAL A O 1
ATOM 776 N N . LYS A 1 98 ? 3.924 5.482 11.880 1.00 93.62 98 LYS A N 1
ATOM 777 C CA . LYS A 1 98 ? 4.060 4.504 12.957 1.00 93.62 98 LYS A CA 1
ATOM 778 C C . LYS A 1 98 ? 4.327 5.174 14.305 1.00 93.62 98 LYS A C 1
ATOM 780 O O . LYS A 1 98 ? 3.623 4.863 15.249 1.00 93.62 98 LYS A O 1
ATOM 785 N N . ALA A 1 99 ? 5.254 6.129 14.378 1.00 91.31 99 ALA A N 1
ATOM 786 C CA . ALA A 1 99 ? 5.531 6.876 15.604 1.00 91.31 99 ALA A CA 1
ATOM 787 C C . ALA A 1 99 ? 4.284 7.620 16.112 1.00 91.31 99 ALA A C 1
ATOM 789 O O . ALA A 1 99 ? 3.928 7.485 17.274 1.00 91.31 99 ALA A O 1
ATOM 790 N N . LEU A 1 100 ? 3.566 8.323 15.231 1.00 88.31 100 LEU A N 1
ATOM 791 C CA . LEU A 1 100 ? 2.319 9.013 15.578 1.00 88.31 100 LEU A CA 1
ATOM 792 C C . LEU A 1 100 ? 1.201 8.039 15.982 1.00 88.31 100 LEU A C 1
ATOM 794 O O . LEU A 1 100 ? 0.397 8.352 16.853 1.00 88.31 100 LEU A O 1
ATOM 798 N N . SER A 1 101 ? 1.136 6.860 15.361 1.00 88.25 101 SER A N 1
ATOM 799 C CA . SER A 1 101 ? 0.172 5.814 15.731 1.00 88.25 101 SER A CA 1
ATOM 800 C C . SER A 1 101 ? 0.498 5.226 17.101 1.00 88.25 101 SER A C 1
ATOM 802 O O . SER A 1 101 ? -0.401 5.076 17.920 1.00 88.25 101 SER A O 1
ATOM 804 N N . ASP A 1 102 ? 1.777 4.967 17.373 1.00 86.06 102 ASP A N 1
ATOM 805 C CA . ASP A 1 102 ? 2.257 4.503 18.673 1.00 86.06 102 ASP A CA 1
ATOM 806 C C . ASP A 1 102 ? 2.008 5.573 19.758 1.00 86.06 102 ASP A C 1
ATOM 808 O O . ASP A 1 102 ? 1.629 5.230 20.877 1.00 86.06 102 ASP A O 1
ATOM 812 N N . GLU A 1 103 ? 2.149 6.866 19.430 1.00 81.81 103 GLU A N 1
ATOM 813 C CA . GLU A 1 103 ? 1.780 7.997 20.298 1.00 81.81 103 GLU A CA 1
ATOM 814 C C . GLU A 1 103 ? 0.267 8.095 20.541 1.00 81.81 103 GLU A C 1
ATOM 816 O O . GLU A 1 103 ? -0.157 8.450 21.637 1.00 81.81 103 GLU A O 1
ATOM 821 N N . LEU A 1 104 ? -0.563 7.786 19.544 1.00 77.00 104 LEU A N 1
ATOM 822 C CA . LEU A 1 104 ? -2.020 7.733 19.702 1.00 77.00 104 LEU A CA 1
ATOM 823 C C . LEU A 1 104 ? -2.453 6.529 20.551 1.00 77.00 104 LEU A C 1
ATOM 825 O O . LEU A 1 104 ? -3.362 6.652 21.371 1.00 77.00 104 LEU A O 1
ATOM 829 N N . GLU A 1 105 ? -1.808 5.376 20.368 1.00 78.12 105 GLU A N 1
ATOM 830 C CA . GLU A 1 105 ? -2.111 4.131 21.083 1.00 78.12 105 GLU A CA 1
ATOM 831 C C . GLU A 1 105 ? -1.608 4.167 22.535 1.00 78.12 105 GLU A C 1
ATOM 833 O O . GLU A 1 105 ? -2.272 3.688 23.458 1.00 78.12 105 GLU A O 1
ATOM 838 N N . LYS A 1 106 ? -0.445 4.782 22.758 1.00 64.38 106 LYS A N 1
ATOM 839 C CA . LYS A 1 106 ? 0.115 5.080 24.073 1.00 64.38 106 LYS A CA 1
ATOM 840 C C . LYS A 1 106 ? 0.453 6.562 24.073 1.00 64.38 106 LYS A C 1
ATOM 842 O O . LYS A 1 106 ? 1.586 6.880 23.708 1.00 64.38 106 LYS A O 1
ATOM 847 N N . PRO A 1 107 ? -0.454 7.465 24.508 1.00 59.28 107 PRO A N 1
ATOM 848 C CA . PRO A 1 107 ? -0.079 8.856 24.713 1.00 59.28 107 PRO A CA 1
ATOM 849 C C . PRO A 1 107 ? 1.151 8.832 25.598 1.00 59.28 107 PRO A C 1
ATOM 851 O O . PRO A 1 107 ? 1.085 8.410 26.759 1.00 59.28 107 PRO A O 1
ATOM 854 N N . MET A 1 108 ? 2.295 9.160 24.996 1.00 50.91 108 MET A N 1
ATOM 855 C CA . MET A 1 108 ? 3.578 9.164 25.656 1.00 50.91 108 MET A CA 1
ATOM 856 C C . MET A 1 108 ? 3.463 10.271 26.688 1.00 50.91 108 MET A C 1
ATOM 858 O O . MET A 1 108 ? 3.745 11.437 26.438 1.00 50.91 108 MET A O 1
ATOM 862 N N . ASN A 1 109 ? 2.994 9.893 27.870 1.00 56.53 109 ASN A N 1
ATOM 863 C CA . ASN A 1 109 ? 3.017 10.686 29.073 1.00 56.53 109 ASN A CA 1
ATOM 864 C C . ASN A 1 109 ? 4.488 10.798 29.503 1.00 56.53 109 ASN A C 1
ATOM 866 O O . ASN A 1 109 ? 4.841 10.429 30.617 1.00 56.53 109 ASN A O 1
ATOM 870 N N . VAL A 1 110 ? 5.379 11.274 28.633 1.00 52.56 110 VAL A N 1
ATOM 871 C CA . VAL A 1 110 ? 6.663 11.826 29.043 1.00 52.56 110 VAL A CA 1
ATOM 872 C C . VAL A 1 110 ? 6.309 13.184 29.626 1.00 52.56 110 VAL A C 1
ATOM 874 O O . VAL A 1 110 ? 5.919 14.133 28.952 1.00 52.56 110 VAL A O 1
ATOM 877 N N . HIS A 1 111 ? 6.222 13.167 30.948 1.00 54.03 111 HIS A N 1
ATOM 878 C CA . HIS A 1 111 ? 5.573 14.172 31.755 1.00 54.03 111 HIS A CA 1
ATOM 879 C C . HIS A 1 111 ? 6.257 15.541 31.629 1.00 54.03 111 HIS A C 1
ATOM 881 O O . HIS A 1 111 ? 7.264 15.780 32.289 1.00 54.03 111 HIS A O 1
ATOM 887 N N . ARG A 1 112 ? 5.569 16.507 31.007 1.00 54.28 112 ARG A N 1
ATOM 888 C CA . ARG A 1 112 ? 5.680 17.944 31.351 1.00 54.28 112 ARG A CA 1
ATOM 889 C C . ARG A 1 112 ? 5.624 18.185 32.876 1.00 54.28 112 ARG A C 1
ATOM 891 O O . ARG A 1 112 ? 6.117 19.176 33.386 1.00 54.28 112 ARG A O 1
ATOM 898 N N . TRP A 1 113 ? 5.028 17.244 33.606 1.00 55.84 113 TRP A N 1
ATOM 899 C CA . TRP A 1 113 ? 4.808 17.218 35.044 1.00 55.84 113 TRP A CA 1
ATOM 900 C C . TRP A 1 113 ? 6.011 16.678 35.848 1.00 55.84 113 TRP A C 1
ATOM 902 O O . TRP A 1 113 ? 6.141 17.052 37.005 1.00 55.84 113 TRP A O 1
ATOM 912 N N . ARG A 1 114 ? 6.930 15.894 35.246 1.00 57.41 114 ARG A N 1
ATOM 913 C CA . ARG A 1 114 ? 8.232 15.544 35.863 1.00 57.41 114 ARG A CA 1
ATOM 914 C C . ARG A 1 114 ? 9.200 16.720 35.821 1.00 57.41 114 ARG A C 1
ATOM 916 O O . ARG A 1 114 ? 9.960 16.913 36.755 1.00 57.41 114 ARG A O 1
ATOM 923 N N . GLU A 1 115 ? 9.157 17.525 34.762 1.00 53.78 115 GLU A N 1
ATOM 924 C CA . GLU A 1 115 ? 9.952 18.762 34.672 1.00 53.78 115 GLU A CA 1
ATOM 925 C C . GLU A 1 115 ? 9.409 19.879 35.584 1.00 53.78 115 GLU A C 1
ATOM 927 O O . GLU A 1 115 ? 10.140 20.789 35.980 1.00 53.78 115 GLU A O 1
ATOM 932 N N . LEU A 1 116 ? 8.133 19.783 35.968 1.00 52.84 116 LEU A N 1
ATOM 933 C CA . LEU A 1 116 ? 7.459 20.688 36.901 1.00 52.84 116 LEU A CA 1
ATOM 934 C C . LEU A 1 116 ? 7.836 20.452 38.368 1.00 52.84 116 LEU A C 1
ATOM 936 O O . LEU A 1 116 ? 7.863 21.421 39.118 1.00 52.84 116 LEU A O 1
ATOM 940 N N . GLU A 1 117 ? 8.213 19.227 38.763 1.00 56.62 117 GLU A N 1
ATOM 941 C CA . GLU A 1 117 ? 8.787 18.962 40.098 1.00 56.62 117 GLU A CA 1
ATOM 942 C C . GLU A 1 117 ? 10.057 19.794 40.351 1.00 56.62 117 GLU A C 1
ATOM 944 O O . GLU A 1 117 ? 10.322 20.185 41.486 1.00 56.62 117 GLU A O 1
ATOM 949 N N . GLY A 1 118 ? 10.828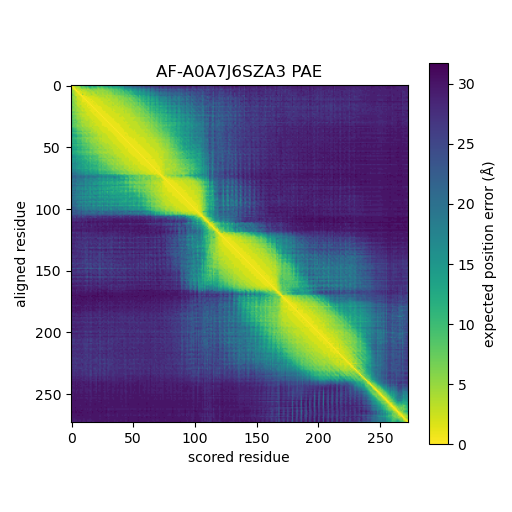 20.092 39.296 1.00 59.72 118 GLY A N 1
ATOM 950 C CA . GLY A 1 118 ? 12.061 20.881 39.384 1.00 59.72 118 GLY A CA 1
ATOM 951 C C . GLY A 1 118 ? 11.904 22.379 39.105 1.00 59.72 118 GLY A C 1
ATOM 952 O O . GLY A 1 118 ? 12.743 23.155 39.556 1.00 59.72 118 GLY A O 1
ATOM 953 N N . SER A 1 119 ? 10.862 22.792 38.371 1.00 63.69 119 SER A N 1
ATOM 954 C CA . SER A 1 119 ? 10.715 24.176 37.882 1.00 63.69 119 SER A CA 1
ATOM 955 C C . SER A 1 119 ? 9.712 25.018 38.681 1.00 63.69 119 SER A C 1
ATOM 957 O O . SER A 1 119 ? 9.948 26.210 38.858 1.00 63.69 119 SER A O 1
ATOM 959 N N . ASP A 1 120 ? 8.606 24.426 39.158 1.00 69.81 120 ASP A N 1
ATOM 960 C CA . ASP A 1 120 ? 7.577 25.119 39.954 1.00 69.81 120 ASP A CA 1
ATOM 961 C C . ASP A 1 120 ? 6.817 24.142 40.888 1.00 69.81 120 ASP A C 1
ATOM 963 O O . ASP A 1 120 ? 5.812 23.530 40.496 1.00 69.81 120 ASP A O 1
ATOM 967 N N . PRO A 1 121 ? 7.277 23.997 42.147 1.00 78.81 121 PRO A N 1
ATOM 968 C CA . PRO A 1 121 ? 6.658 23.117 43.138 1.00 78.81 121 PRO A CA 1
ATOM 969 C C . PRO A 1 121 ? 5.210 23.484 43.512 1.00 78.81 121 PRO A C 1
ATOM 971 O O . PRO A 1 121 ? 4.446 22.610 43.933 1.00 78.81 121 PRO A O 1
ATOM 974 N N . GLU A 1 122 ? 4.805 24.752 43.373 1.00 80.88 122 GLU A N 1
ATOM 975 C CA . GLU A 1 122 ? 3.469 25.213 43.773 1.00 80.88 122 GLU A CA 1
ATOM 976 C C . GLU A 1 122 ? 2.404 24.757 42.767 1.00 80.88 122 GLU A C 1
ATOM 978 O O . GLU A 1 122 ? 1.383 24.167 43.150 1.00 80.88 122 GLU A O 1
ATOM 983 N N . MET A 1 123 ? 2.670 24.945 41.468 1.00 76.06 123 MET A N 1
ATOM 984 C CA . MET A 1 123 ? 1.774 24.475 40.409 1.00 76.06 123 MET A CA 1
ATOM 985 C C . MET A 1 123 ? 1.645 22.947 40.422 1.00 76.06 123 MET A C 1
ATOM 987 O O . MET A 1 123 ? 0.542 22.418 40.246 1.00 76.06 123 MET A O 1
ATOM 991 N N . PHE A 1 124 ? 2.738 22.230 40.704 1.00 82.25 124 PHE A N 1
ATOM 992 C CA . PHE A 1 124 ? 2.711 20.777 40.854 1.00 82.25 124 PHE A CA 1
ATOM 993 C C . PHE A 1 124 ? 1.782 20.332 41.992 1.00 82.25 124 PHE A C 1
ATOM 995 O O . PHE A 1 124 ? 0.919 19.475 41.786 1.00 82.25 124 PHE A O 1
ATOM 1002 N N . HIS A 1 125 ? 1.880 20.955 43.169 1.00 84.56 125 HIS A N 1
ATOM 1003 C CA . HIS A 1 125 ? 1.029 20.612 44.308 1.00 84.56 125 HIS A CA 1
ATOM 1004 C C . HIS A 1 125 ? -0.459 20.911 44.046 1.00 84.56 125 HIS A C 1
ATOM 1006 O O . HIS A 1 125 ? -1.344 20.150 44.454 1.00 84.56 125 HIS A O 1
ATOM 1012 N N . MET A 1 126 ? -0.765 21.993 43.324 1.00 86.44 126 MET A N 1
ATOM 1013 C CA . MET A 1 126 ? -2.134 22.306 42.900 1.00 86.44 126 MET A CA 1
ATOM 1014 C C . MET A 1 126 ? -2.679 21.273 41.904 1.00 86.44 126 MET A C 1
ATOM 1016 O O . MET A 1 126 ? -3.833 20.851 42.001 1.00 86.44 126 MET A O 1
ATOM 1020 N N . LEU A 1 127 ? -1.843 20.819 40.973 1.00 84.62 127 LEU A N 1
ATOM 1021 C CA . LEU A 1 127 ? -2.197 19.796 39.994 1.00 84.62 127 LEU A CA 1
ATOM 1022 C C . LEU A 1 127 ? -2.392 18.421 40.650 1.00 84.62 127 LEU A C 1
ATOM 1024 O O . LEU A 1 127 ? -3.319 17.688 40.304 1.00 84.62 127 LEU A O 1
ATOM 1028 N N . GLU A 1 128 ? -1.586 18.094 41.658 1.00 86.06 128 GLU A N 1
ATOM 1029 C CA . GLU A 1 128 ? -1.762 16.901 42.482 1.00 86.06 128 GLU A CA 1
ATOM 1030 C C . GLU A 1 128 ? -3.081 16.947 43.267 1.00 86.06 128 GLU A C 1
ATOM 1032 O O . GLU A 1 128 ? -3.846 15.977 43.256 1.00 86.06 128 GLU A O 1
ATOM 1037 N N . LYS A 1 129 ? -3.413 18.096 43.875 1.00 92.50 129 LYS A N 1
ATOM 1038 C CA . LYS A 1 129 ? -4.726 18.321 44.503 1.00 92.50 129 LYS A CA 1
ATOM 1039 C C . LYS A 1 129 ? -5.858 18.143 43.502 1.00 92.50 129 LYS A C 1
ATOM 1041 O O . LYS A 1 129 ? -6.808 17.424 43.801 1.00 92.50 129 LYS A O 1
ATOM 1046 N N . MET A 1 130 ? -5.750 18.737 42.316 1.00 90.19 130 MET A N 1
ATOM 1047 C CA . MET A 1 130 ? -6.747 18.595 41.255 1.00 90.19 130 MET A CA 1
ATOM 1048 C C . MET A 1 130 ? -6.937 17.125 40.875 1.00 90.19 130 MET A C 1
ATOM 1050 O O . MET A 1 130 ? -8.067 16.647 40.819 1.00 90.19 130 MET A O 1
ATOM 1054 N N . ARG A 1 131 ? -5.845 16.375 40.706 1.00 88.19 131 ARG A N 1
ATOM 1055 C CA . ARG A 1 131 ? -5.886 14.947 40.378 1.00 88.19 131 ARG A CA 1
ATOM 1056 C C . ARG A 1 131 ? -6.513 14.112 41.494 1.00 88.19 131 ARG A C 1
ATOM 1058 O O . ARG A 1 131 ? -7.313 13.221 41.218 1.00 88.19 131 ARG A O 1
ATOM 1065 N N . ASN A 1 132 ? -6.178 14.393 42.750 1.00 93.38 132 ASN A N 1
ATOM 1066 C CA . ASN A 1 132 ? -6.769 13.711 43.900 1.00 93.38 132 ASN A CA 1
ATOM 1067 C C . ASN A 1 132 ? -8.266 14.016 44.021 1.00 93.38 132 ASN A C 1
ATOM 1069 O O . ASN A 1 132 ? -9.060 13.109 44.268 1.00 93.38 132 ASN A O 1
ATOM 1073 N N . LEU A 1 133 ? -8.666 15.266 43.787 1.00 95.44 133 LEU A N 1
ATOM 1074 C CA . LEU A 1 133 ? -10.071 15.663 43.740 1.00 95.44 133 LEU A CA 1
ATOM 1075 C C . LEU A 1 133 ? -10.810 14.987 42.584 1.00 95.44 133 LEU A C 1
ATOM 1077 O O . LEU A 1 133 ? -11.905 14.485 42.799 1.00 95.44 133 LEU A O 1
ATOM 1081 N N . GLN A 1 134 ? -10.207 14.895 41.398 1.00 93.38 134 GLN A N 1
ATOM 1082 C CA . GLN A 1 134 ? -10.782 14.185 40.254 1.00 93.38 134 GLN A CA 1
ATOM 1083 C C . GLN A 1 134 ? -10.991 12.698 40.550 1.00 93.38 134 GLN A C 1
ATOM 1085 O O . GLN A 1 134 ? -12.076 12.183 40.307 1.00 93.38 134 GLN A O 1
ATOM 1090 N N . ARG A 1 135 ? -10.003 12.007 41.136 1.00 94.56 135 ARG A N 1
ATOM 1091 C CA . ARG A 1 135 ? -10.168 10.595 41.531 1.00 94.56 135 ARG A CA 1
ATOM 1092 C C . ARG A 1 135 ? -11.268 10.418 42.574 1.00 94.56 135 ARG A C 1
ATOM 1094 O O . ARG A 1 135 ? -12.078 9.505 42.456 1.00 94.56 135 ARG A O 1
ATOM 1101 N N . ARG A 1 136 ? -11.323 11.307 43.573 1.00 96.31 136 ARG A N 1
ATOM 1102 C CA . ARG A 1 136 ? -12.398 11.311 44.577 1.00 96.31 136 ARG A CA 1
ATOM 1103 C C . ARG A 1 136 ? -13.760 11.581 43.945 1.00 96.31 136 ARG A C 1
ATOM 1105 O O . ARG A 1 136 ? -14.730 10.960 44.357 1.00 96.31 136 ARG A O 1
ATOM 1112 N N . LEU A 1 137 ? -13.837 12.478 42.963 1.00 97.00 137 LEU A N 1
ATOM 1113 C CA . LEU A 1 137 ? -15.069 12.777 42.242 1.00 97.00 137 LEU A CA 1
ATOM 1114 C C . LEU A 1 137 ? -15.546 11.555 41.459 1.00 97.00 137 LEU A C 1
ATOM 1116 O O . LEU A 1 137 ? -16.703 11.192 41.602 1.00 97.00 137 LEU A O 1
ATOM 1120 N N . ILE A 1 138 ? -14.654 10.897 40.712 1.00 95.75 138 ILE A N 1
ATOM 1121 C CA . ILE A 1 138 ? -14.966 9.678 39.951 1.00 95.75 138 ILE A CA 1
ATOM 1122 C C . ILE A 1 138 ? -15.480 8.580 40.887 1.00 95.75 138 ILE A C 1
ATOM 1124 O O . ILE A 1 138 ? -16.595 8.098 40.704 1.00 95.75 138 ILE A O 1
ATOM 1128 N N . SER A 1 139 ? -14.737 8.279 41.954 1.00 97.00 139 SER A N 1
ATOM 1129 C CA . SER A 1 139 ? -15.155 7.293 42.957 1.00 97.00 139 SER A CA 1
ATOM 1130 C C . SER A 1 139 ? -16.506 7.653 43.582 1.00 97.00 139 SER A C 1
ATOM 1132 O O . SER A 1 139 ? -17.374 6.795 43.722 1.00 97.00 139 SER A O 1
ATOM 1134 N N . ARG A 1 140 ? -16.744 8.938 43.884 1.00 97.06 140 ARG A N 1
ATOM 1135 C CA . ARG A 1 140 ? -18.035 9.385 44.417 1.00 97.06 140 ARG A CA 1
ATOM 1136 C C . ARG A 1 140 ? -19.162 9.285 43.390 1.00 97.06 140 ARG A C 1
ATOM 1138 O O . ARG A 1 140 ? -20.293 9.012 43.779 1.00 97.06 140 ARG A O 1
ATOM 1145 N N . THR A 1 141 ? -18.889 9.514 42.106 1.00 96.31 141 THR A N 1
ATOM 1146 C CA . THR A 1 141 ? -19.889 9.345 41.044 1.00 96.31 141 THR A CA 1
ATOM 1147 C C . THR A 1 141 ? -20.235 7.877 40.821 1.00 96.31 141 THR A C 1
ATOM 1149 O O . THR A 1 141 ? -21.416 7.573 40.690 1.00 96.31 141 THR A O 1
ATOM 1152 N N . GLU A 1 142 ? -19.259 6.968 40.871 1.00 96.00 142 GLU A N 1
ATOM 1153 C CA . GLU A 1 142 ? -19.481 5.514 40.821 1.00 96.00 142 GLU A CA 1
ATOM 1154 C C . GLU A 1 142 ? -20.353 5.056 41.998 1.00 96.00 142 GLU A C 1
ATOM 1156 O O . GLU A 1 142 ? -21.395 4.435 41.806 1.00 96.00 142 GLU A O 1
ATOM 1161 N N . GLU A 1 143 ? -20.005 5.489 43.209 1.00 97.00 143 GLU A N 1
ATOM 1162 C CA . GLU A 1 143 ? -20.780 5.276 44.433 1.00 97.00 143 GLU A CA 1
ATOM 1163 C C . GLU A 1 143 ? -22.234 5.785 44.358 1.00 97.00 143 GLU A C 1
ATOM 1165 O O . GLU A 1 143 ? -23.121 5.257 45.032 1.00 97.00 143 GLU A O 1
ATOM 1170 N N . VAL A 1 144 ? -22.486 6.869 43.619 1.00 97.69 144 VAL A N 1
ATOM 1171 C CA . VAL A 1 144 ? -23.841 7.404 43.406 1.00 97.69 144 VAL A CA 1
ATOM 1172 C C . VAL A 1 144 ? -24.595 6.565 42.380 1.00 97.69 144 VAL A C 1
ATOM 1174 O O . VAL A 1 144 ? -25.796 6.364 42.544 1.00 97.69 144 VAL A O 1
ATOM 1177 N N . VAL A 1 145 ? -23.921 6.072 41.340 1.00 97.69 145 VAL A N 1
ATOM 1178 C CA . VAL A 1 145 ? -24.524 5.170 40.350 1.00 97.69 145 VAL A CA 1
ATOM 1179 C C . VAL A 1 145 ? -24.945 3.859 41.013 1.00 97.69 145 VAL A C 1
ATOM 1181 O O . VAL A 1 145 ? -26.099 3.470 40.870 1.00 97.69 145 VAL A O 1
ATOM 1184 N N . GLU A 1 146 ? -24.079 3.245 41.819 1.00 96.50 146 GLU A N 1
ATOM 1185 C CA . GLU A 1 146 ? -24.403 2.012 42.549 1.00 96.50 146 GLU A CA 1
ATOM 1186 C C . GLU A 1 146 ? -25.609 2.203 43.484 1.00 96.50 146 GLU A C 1
ATOM 1188 O O . GLU A 1 146 ? -26.555 1.417 43.458 1.00 96.50 146 GLU A O 1
ATOM 1193 N N . ARG A 1 147 ? -25.638 3.308 44.246 1.00 96.56 147 ARG A N 1
ATOM 1194 C CA . ARG A 1 147 ? -26.784 3.647 45.107 1.00 96.56 147 ARG A CA 1
ATOM 1195 C C . ARG A 1 147 ? -28.072 3.900 44.322 1.00 96.56 147 ARG A C 1
ATOM 1197 O O . ARG A 1 147 ? -29.154 3.582 44.803 1.00 96.56 147 ARG A O 1
ATOM 1204 N N . LYS A 1 148 ? -27.993 4.473 43.120 1.00 95.44 148 LYS A N 1
ATOM 1205 C CA . LYS A 1 148 ? -29.172 4.629 42.254 1.00 95.44 148 LYS A CA 1
ATOM 1206 C C . LYS A 1 148 ? -29.696 3.282 41.776 1.00 95.44 148 LYS A C 1
ATOM 1208 O O . LYS A 1 148 ? -30.906 3.104 41.714 1.00 95.44 148 LYS A O 1
ATOM 1213 N N . GLU A 1 149 ? -28.816 2.334 41.467 1.00 96.50 149 GLU A N 1
ATOM 1214 C CA . GLU A 1 149 ? -29.247 0.982 41.114 1.00 96.50 149 GLU A CA 1
ATOM 1215 C C . GLU A 1 149 ? -29.906 0.259 42.287 1.00 96.50 149 GLU A C 1
ATOM 1217 O O . GLU A 1 149 ? -30.895 -0.437 42.076 1.00 96.50 149 GLU A O 1
ATOM 1222 N N . THR A 1 150 ? -29.393 0.406 43.514 1.00 96.38 150 THR A N 1
ATOM 1223 C CA . THR A 1 150 ? -30.042 -0.194 44.692 1.00 96.38 150 THR A CA 1
ATOM 1224 C C . THR A 1 150 ? -31.423 0.399 44.922 1.00 96.38 150 THR A C 1
ATOM 1226 O O . THR A 1 150 ? -32.364 -0.363 45.094 1.00 96.38 150 THR A O 1
ATOM 1229 N N . VAL A 1 151 ? -31.566 1.726 44.828 1.00 97.12 151 VAL A N 1
ATOM 1230 C CA . VAL A 1 151 ? -32.876 2.390 44.932 1.00 97.12 151 VAL A CA 1
ATOM 1231 C C . VAL A 1 151 ? -33.827 1.886 43.851 1.00 97.12 151 VAL A C 1
ATOM 1233 O O . VAL A 1 151 ? -34.954 1.531 44.163 1.00 97.12 151 VAL A O 1
ATOM 1236 N N . ARG A 1 152 ? -33.366 1.751 42.601 1.00 96.81 152 ARG A N 1
ATOM 1237 C CA . ARG A 1 152 ? -34.203 1.227 41.511 1.00 96.81 152 ARG A CA 1
ATOM 1238 C C . ARG A 1 152 ? -34.700 -0.196 41.789 1.00 96.81 152 ARG A C 1
ATOM 1240 O O . ARG A 1 152 ? -35.850 -0.502 41.506 1.00 96.81 152 ARG A O 1
ATOM 1247 N N . ARG A 1 153 ? -33.848 -1.070 42.342 1.00 95.81 153 ARG A N 1
ATOM 1248 C CA . ARG A 1 153 ? -34.248 -2.434 42.742 1.00 95.81 153 ARG A CA 1
ATOM 1249 C C . ARG A 1 153 ? -35.285 -2.402 43.867 1.00 95.81 153 ARG A C 1
ATOM 1251 O O . ARG A 1 153 ? -36.261 -3.135 43.799 1.00 95.81 153 ARG A O 1
ATOM 1258 N N . GLU A 1 154 ? -35.096 -1.541 44.866 1.00 96.38 154 GLU A N 1
ATOM 1259 C CA . GLU A 1 154 ? -36.064 -1.373 45.957 1.00 96.38 154 GLU A CA 1
ATOM 1260 C C . GLU A 1 154 ? -37.404 -0.807 45.458 1.00 96.38 154 GLU A C 1
ATOM 1262 O O . GLU A 1 154 ? -38.455 -1.261 45.898 1.00 96.38 154 GLU A O 1
ATOM 1267 N N . GLU A 1 155 ? -37.392 0.130 44.507 1.00 95.19 155 GLU A N 1
ATOM 1268 C CA . GLU A 1 155 ? -38.600 0.645 43.846 1.00 95.19 155 GLU A CA 1
ATOM 1269 C C . GLU A 1 155 ? -39.329 -0.460 43.060 1.00 95.19 155 GLU A C 1
ATOM 1271 O O . GLU A 1 155 ? -40.542 -0.611 43.199 1.00 95.19 155 GLU A O 1
ATOM 1276 N N . GLU A 1 156 ? -38.599 -1.288 42.301 1.00 96.00 156 GLU A N 1
ATOM 1277 C CA . GLU A 1 156 ? -39.150 -2.469 41.615 1.00 96.00 156 GLU A CA 1
ATOM 1278 C C . GLU A 1 156 ? -39.785 -3.460 42.617 1.00 96.00 156 GLU A C 1
ATOM 1280 O O . GLU A 1 156 ? -40.871 -3.998 42.370 1.00 96.00 156 GLU A O 1
ATOM 1285 N N . ASP A 1 157 ? -39.144 -3.683 43.770 1.00 94.81 157 ASP A N 1
ATOM 1286 C CA . ASP A 1 157 ? -39.670 -4.530 44.845 1.00 94.81 157 ASP A CA 1
ATOM 1287 C C . ASP A 1 157 ? -40.937 -3.938 45.481 1.00 94.81 157 ASP A C 1
ATOM 1289 O O . ASP A 1 157 ? -41.895 -4.678 45.736 1.00 94.81 157 ASP A O 1
ATOM 1293 N N . ILE A 1 158 ? -40.983 -2.619 45.699 1.00 94.75 158 ILE A N 1
ATOM 1294 C CA . ILE A 1 158 ? -42.174 -1.912 46.190 1.00 94.75 158 ILE A CA 1
ATOM 1295 C C . ILE A 1 158 ? -43.323 -2.071 45.196 1.00 94.75 158 ILE A C 1
ATOM 1297 O O . ILE A 1 158 ? -44.394 -2.514 45.605 1.00 94.75 158 ILE A O 1
ATOM 1301 N N . GLU A 1 159 ? -43.106 -1.832 43.900 1.00 94.75 159 GLU A N 1
ATOM 1302 C CA . GLU A 1 159 ? -44.144 -2.032 42.879 1.00 94.75 159 GLU A CA 1
ATOM 1303 C C . GLU A 1 159 ? -44.668 -3.478 42.868 1.00 94.75 159 GLU A C 1
ATOM 1305 O O . GLU A 1 159 ? -45.868 -3.728 42.724 1.00 94.75 159 GLU A O 1
ATOM 1310 N N . MET A 1 160 ? -43.785 -4.472 43.021 1.00 91.31 160 MET A N 1
ATOM 1311 C CA . MET A 1 160 ? -44.202 -5.873 43.115 1.00 91.31 160 MET A CA 1
ATOM 1312 C C . MET A 1 160 ? -45.041 -6.151 44.364 1.00 91.31 160 MET A C 1
ATOM 1314 O O . MET A 1 160 ? -45.987 -6.945 44.302 1.00 91.31 160 MET A O 1
ATOM 1318 N N . LEU A 1 161 ? -44.684 -5.553 45.501 1.00 90.44 161 LEU A N 1
ATOM 1319 C CA . LEU A 1 161 ? -45.439 -5.675 46.744 1.00 90.44 161 LEU A CA 1
ATOM 1320 C C . LEU A 1 161 ? -46.786 -4.961 46.651 1.00 90.44 161 LEU A C 1
ATOM 1322 O O . LEU A 1 161 ? -47.780 -5.543 47.075 1.00 90.44 161 LEU A O 1
ATOM 1326 N N . GLU A 1 162 ? -46.850 -3.785 46.032 1.00 89.06 162 GLU A N 1
ATOM 1327 C CA . GLU A 1 162 ? -48.095 -3.065 45.752 1.00 89.06 162 GLU A CA 1
ATOM 1328 C C . GLU A 1 162 ? -49.029 -3.903 44.874 1.00 89.06 162 GLU A C 1
ATOM 1330 O O . GLU A 1 162 ? -50.162 -4.156 45.273 1.00 89.06 162 GLU A O 1
ATOM 1335 N N . ARG A 1 163 ? -48.542 -4.483 43.766 1.00 87.38 163 ARG A N 1
ATOM 1336 C CA . ARG A 1 163 ? -49.339 -5.406 42.925 1.00 87.38 163 ARG A CA 1
ATOM 1337 C C . ARG A 1 163 ? -49.845 -6.631 43.692 1.00 87.38 163 ARG A C 1
ATOM 1339 O O . ARG A 1 163 ? -50.924 -7.153 43.409 1.00 87.38 163 ARG A O 1
ATOM 1346 N N . LYS A 1 164 ? -49.055 -7.151 44.639 1.00 84.19 164 LYS A N 1
ATOM 1347 C CA . LYS A 1 164 ? -49.495 -8.249 45.518 1.00 84.19 164 LYS A CA 1
ATOM 1348 C C . LYS A 1 164 ? -50.549 -7.770 46.509 1.00 84.19 164 LYS A C 1
ATOM 1350 O O . LYS A 1 164 ? -51.503 -8.504 46.743 1.00 84.19 164 LYS A O 1
ATOM 1355 N N . LEU A 1 165 ? -50.388 -6.572 47.063 1.00 79.56 165 LEU A N 1
ATOM 1356 C CA . LEU A 1 165 ? -51.322 -5.968 48.005 1.00 79.56 165 LEU A CA 1
ATOM 1357 C C . LEU A 1 165 ? -52.667 -5.668 47.337 1.00 79.56 165 LEU A C 1
ATOM 1359 O O . LEU A 1 165 ? -53.693 -6.007 47.906 1.00 79.56 165 LEU A O 1
ATOM 1363 N N . GLU A 1 166 ? -52.673 -5.153 46.105 1.00 77.31 166 GLU A N 1
ATOM 1364 C CA . GLU A 1 166 ? -53.884 -4.961 45.290 1.00 77.31 166 GLU A CA 1
ATOM 1365 C C . GLU A 1 166 ? -54.670 -6.264 45.083 1.00 77.31 166 GLU A C 1
ATOM 1367 O O . GLU A 1 166 ? -55.890 -6.256 44.915 1.00 77.31 166 GLU A O 1
ATOM 1372 N N . ARG A 1 167 ? -53.976 -7.406 45.101 1.00 75.12 167 ARG A N 1
ATOM 1373 C CA . ARG A 1 167 ? -54.581 -8.735 44.977 1.00 75.12 167 ARG A CA 1
ATOM 1374 C C . ARG A 1 167 ? -55.077 -9.295 46.313 1.00 75.12 167 ARG A C 1
ATOM 1376 O O . ARG A 1 167 ? -55.859 -10.247 46.304 1.00 75.12 167 ARG A O 1
ATOM 1383 N N . ILE A 1 168 ? -54.630 -8.745 47.443 1.00 70.38 168 ILE A N 1
ATOM 1384 C CA . ILE A 1 168 ? -55.150 -9.089 48.764 1.00 70.38 168 ILE A CA 1
ATOM 1385 C C . ILE A 1 168 ? -56.415 -8.248 48.977 1.00 70.38 168 ILE A C 1
ATOM 1387 O O . ILE A 1 168 ? -56.343 -7.021 48.996 1.00 70.38 168 ILE A O 1
ATOM 1391 N N . PRO A 1 169 ? -57.591 -8.875 49.118 1.00 69.88 169 PRO A N 1
ATOM 1392 C CA . PRO A 1 169 ? -58.812 -8.135 49.397 1.00 69.88 169 PRO A CA 1
ATOM 1393 C C . PRO A 1 169 ? -58.674 -7.363 50.717 1.00 69.88 169 PRO A C 1
ATOM 1395 O O . PRO A 1 169 ? -58.112 -7.870 51.687 1.00 69.88 169 PRO A O 1
ATOM 1398 N N . GLY A 1 170 ? -59.156 -6.119 50.720 1.00 70.44 170 GLY A N 1
ATOM 1399 C CA . GLY A 1 170 ? -58.953 -5.163 51.806 1.00 70.44 170 GLY A CA 1
ATOM 1400 C C . GLY A 1 170 ? -59.568 -5.569 53.155 1.00 70.44 170 GLY A C 1
ATOM 1401 O O . GLY A 1 170 ? -60.286 -6.568 53.253 1.00 70.44 170 GLY A O 1
ATOM 1402 N N . PRO A 1 171 ? -59.330 -4.764 54.207 1.00 73.81 171 PRO A N 1
ATOM 1403 C CA . PRO A 1 171 ? -59.783 -5.037 55.576 1.00 73.81 171 PRO A CA 1
ATOM 1404 C C . PRO A 1 171 ? -61.299 -5.258 55.698 1.00 73.81 171 PRO A C 1
ATOM 1406 O O . PRO A 1 171 ? -61.730 -6.006 56.568 1.00 73.81 171 PRO A O 1
ATOM 1409 N N . GLU A 1 172 ? -62.102 -4.715 54.782 1.00 72.62 172 GLU A N 1
ATOM 1410 C CA . GLU A 1 172 ? -63.546 -4.972 54.714 1.00 72.62 172 GLU A CA 1
ATOM 1411 C C . GLU A 1 172 ? -63.884 -6.461 54.509 1.00 72.62 172 GLU A C 1
ATOM 1413 O O . GLU A 1 172 ? -64.831 -6.962 55.113 1.00 72.62 172 GLU A O 1
ATOM 1418 N N . LEU A 1 173 ? -63.105 -7.210 53.712 1.00 74.38 173 LEU A N 1
ATOM 1419 C CA . LEU A 1 173 ? -63.322 -8.655 53.559 1.00 74.38 173 LEU A CA 1
ATOM 1420 C C . LEU A 1 173 ? -62.879 -9.419 54.814 1.00 74.38 173 LEU A C 1
ATOM 1422 O O . LEU A 1 173 ? -63.495 -10.419 55.176 1.00 74.38 173 LEU A O 1
ATOM 1426 N N . GLN A 1 174 ? -61.836 -8.940 55.496 1.00 76.88 174 GLN A N 1
ATOM 1427 C CA . GLN A 1 174 ? -61.387 -9.506 56.768 1.00 76.88 174 GLN A CA 1
ATOM 1428 C C . GLN A 1 174 ? -62.481 -9.369 57.839 1.00 76.88 174 GLN A C 1
ATOM 1430 O O . GLN A 1 174 ? -62.782 -10.330 58.544 1.00 76.88 174 GLN A O 1
ATOM 1435 N N . GLU A 1 175 ? -63.122 -8.201 57.927 1.00 80.44 175 GLU A N 1
ATOM 1436 C CA . GLU A 1 175 ? -64.260 -7.968 58.822 1.00 80.44 175 GLU A CA 1
ATOM 1437 C C . GLU A 1 175 ? -65.462 -8.844 58.447 1.00 80.44 175 GLU A C 1
ATOM 1439 O O . GLU A 1 175 ? -66.069 -9.465 59.322 1.00 80.44 175 GLU A O 1
ATOM 1444 N N . GLN A 1 176 ? -65.766 -8.981 57.151 1.00 83.44 176 GLN A N 1
ATOM 1445 C CA . GLN A 1 176 ? -66.813 -9.893 56.680 1.00 83.44 176 GLN A CA 1
ATOM 1446 C C . GLN A 1 176 ? -66.518 -11.355 57.040 1.00 83.44 176 GLN A C 1
ATOM 1448 O O . GLN A 1 176 ? -67.429 -12.067 57.462 1.00 83.44 176 GLN A O 1
ATOM 1453 N N . LEU A 1 177 ? -65.266 -11.812 56.932 1.00 84.75 177 LEU A N 1
ATOM 1454 C CA . LEU A 1 177 ? -64.866 -13.159 57.350 1.00 84.75 177 LEU A CA 1
ATOM 1455 C C . LEU A 1 177 ? -65.104 -13.377 58.845 1.00 84.75 177 LEU A C 1
ATOM 1457 O O . LEU A 1 177 ? -65.715 -14.378 59.206 1.00 84.75 177 LEU A O 1
ATOM 1461 N N . VAL A 1 178 ? -64.721 -12.425 59.698 1.00 88.12 178 VAL A N 1
ATOM 1462 C CA . VAL A 1 178 ? -64.962 -12.506 61.151 1.00 88.12 178 VAL A CA 1
ATOM 1463 C C . VAL A 1 178 ? -66.460 -12.572 61.463 1.00 88.12 178 VAL A C 1
ATOM 1465 O O . VAL A 1 178 ? -66.889 -13.372 62.296 1.00 88.12 178 VAL A O 1
ATOM 1468 N N . VAL A 1 179 ? -67.282 -11.781 60.768 1.00 90.31 179 VAL A N 1
ATOM 1469 C CA . VAL A 1 179 ? -68.747 -11.831 60.910 1.00 90.31 179 VAL A CA 1
ATOM 1470 C C . VAL A 1 179 ? -69.301 -13.188 60.461 1.00 90.31 179 VAL A C 1
ATOM 1472 O O . VAL A 1 179 ? -70.147 -13.768 61.143 1.00 90.31 179 VAL A O 1
ATOM 1475 N N . HIS A 1 180 ? -68.823 -13.734 59.341 1.00 90.25 180 HIS A N 1
ATOM 1476 C CA . HIS A 1 180 ? -69.245 -15.049 58.855 1.00 90.25 180 HIS A CA 1
ATOM 1477 C C . HIS A 1 180 ? -68.798 -16.195 59.772 1.00 90.25 180 HIS A C 1
ATOM 1479 O O . HIS A 1 180 ? -69.579 -17.119 60.000 1.00 90.25 180 HIS A O 1
ATOM 1485 N N . GLU A 1 181 ? -67.597 -16.128 60.343 1.00 91.25 181 GLU A N 1
ATOM 1486 C CA . GLU A 1 181 ? -67.120 -17.063 61.366 1.00 91.25 181 GLU A CA 1
ATOM 1487 C C . GLU A 1 181 ? -67.969 -16.984 62.641 1.00 91.25 181 GLU A C 1
ATOM 1489 O O . GLU A 1 181 ? -68.335 -18.021 63.199 1.00 91.25 181 GLU A O 1
ATOM 1494 N N . GLY A 1 182 ? -68.358 -15.775 63.061 1.00 92.25 182 GLY A N 1
ATOM 1495 C CA . GLY A 1 182 ? -69.304 -15.557 64.157 1.00 92.25 182 GLY A CA 1
ATOM 1496 C C . GLY A 1 182 ? -70.659 -16.212 63.885 1.00 92.25 182 GLY A C 1
ATOM 1497 O O . GLY A 1 182 ? -71.130 -17.017 64.686 1.00 92.25 182 GLY A O 1
ATOM 1498 N N . HIS A 1 183 ? -71.240 -15.973 62.706 1.00 94.62 183 HIS A N 1
ATOM 1499 C CA . HIS A 1 183 ? -72.484 -16.630 62.298 1.00 94.62 183 HIS A CA 1
ATOM 1500 C C . HIS A 1 183 ? -72.358 -18.159 62.254 1.00 94.62 183 HIS A C 1
ATOM 1502 O O . HIS A 1 183 ? -73.284 -18.859 62.662 1.00 94.62 183 HIS A O 1
ATOM 1508 N N . LEU A 1 184 ? -71.236 -18.701 61.771 1.00 94.06 184 LEU A N 1
ATOM 1509 C CA . LEU A 1 184 ? -70.990 -20.145 61.777 1.00 94.06 184 LEU A CA 1
ATOM 1510 C C . LEU A 1 184 ? -70.942 -20.701 63.200 1.00 94.06 184 LEU A C 1
ATOM 1512 O O . LEU A 1 184 ? -71.511 -21.763 63.455 1.00 94.06 184 LEU A O 1
ATOM 1516 N N . ARG A 1 185 ? -70.310 -19.977 64.126 1.00 94.75 185 ARG A N 1
ATOM 1517 C CA . ARG A 1 185 ? -70.245 -20.354 65.538 1.00 94.75 185 ARG A CA 1
ATOM 1518 C C . ARG A 1 185 ? -71.627 -20.359 66.183 1.00 94.75 185 ARG A C 1
ATOM 1520 O O . ARG A 1 185 ? -72.003 -21.378 66.751 1.00 94.75 185 ARG A O 1
ATOM 1527 N N . ASP A 1 186 ? -72.417 -19.305 65.994 1.00 94.31 186 ASP A N 1
ATOM 1528 C CA . ASP A 1 186 ? -73.785 -19.224 66.521 1.00 94.31 186 ASP A CA 1
ATOM 1529 C C . ASP A 1 186 ? -74.675 -20.347 65.971 1.00 94.31 186 ASP A C 1
ATOM 1531 O O . ASP A 1 186 ? -75.465 -20.953 66.697 1.00 94.31 186 ASP A O 1
ATOM 1535 N N . ARG A 1 187 ? -74.545 -20.668 64.675 1.00 94.19 187 ARG A N 1
ATOM 1536 C CA . ARG A 1 187 ? -75.266 -21.795 64.063 1.00 94.19 187 ARG A CA 1
ATOM 1537 C C . ARG A 1 187 ? -74.810 -23.136 64.619 1.00 94.19 187 ARG A C 1
ATOM 1539 O O . ARG A 1 187 ? -75.644 -24.019 64.809 1.00 94.19 187 ARG A O 1
ATOM 1546 N N . ASN A 1 188 ? -73.521 -23.295 64.896 1.00 94.50 188 ASN A N 1
ATOM 1547 C CA . ASN A 1 188 ? -73.005 -24.501 65.523 1.00 94.50 188 ASN A CA 1
ATOM 1548 C C . ASN A 1 188 ? -73.519 -24.643 66.962 1.00 94.50 188 ASN A C 1
ATOM 1550 O O . ASN A 1 188 ? -73.965 -25.722 67.345 1.00 94.50 188 ASN A O 1
ATOM 1554 N N . ASP A 1 189 ? -73.565 -23.554 67.725 1.00 94.75 189 ASP A N 1
ATOM 1555 C CA . ASP A 1 189 ? -74.119 -23.548 69.078 1.00 94.75 189 ASP A CA 1
ATOM 1556 C C . ASP A 1 189 ? -75.620 -23.890 69.053 1.00 94.75 189 ASP A C 1
ATOM 1558 O O . ASP A 1 189 ? -76.062 -24.772 69.793 1.00 94.75 189 ASP A O 1
ATOM 1562 N N . GLN A 1 190 ? -76.392 -23.324 68.114 1.00 94.62 190 GLN A N 1
ATOM 1563 C CA . GLN A 1 190 ? -77.791 -23.715 67.874 1.00 94.62 190 GLN A CA 1
ATOM 1564 C C . GLN A 1 190 ? -77.935 -25.206 67.544 1.00 94.62 190 GLN A C 1
ATOM 1566 O O . GLN A 1 190 ? -78.823 -25.870 68.077 1.00 94.62 190 GLN A O 1
ATOM 1571 N N . LEU A 1 191 ? -77.060 -25.758 66.697 1.00 93.94 191 LEU A N 1
ATOM 1572 C CA . LEU A 1 191 ? -77.056 -27.189 66.387 1.00 93.94 191 LEU A CA 1
ATOM 1573 C C . LEU A 1 191 ? -76.749 -28.036 67.624 1.00 93.94 191 LEU A C 1
ATOM 1575 O O . LEU A 1 191 ? -77.375 -29.078 67.813 1.00 93.94 191 LEU A O 1
ATOM 1579 N N . THR A 1 192 ? -75.816 -27.616 68.480 1.00 95.19 192 THR A N 1
ATOM 1580 C CA . THR A 1 192 ? -75.522 -28.345 69.723 1.00 95.19 192 THR A CA 1
ATOM 1581 C C . THR A 1 192 ? -76.694 -28.312 70.701 1.00 95.19 192 THR A C 1
ATOM 1583 O O . THR A 1 192 ? -77.036 -29.359 71.251 1.00 95.19 192 THR A O 1
ATOM 1586 N N . ALA A 1 193 ? -77.372 -27.170 70.848 1.00 94.44 193 ALA A N 1
ATOM 1587 C CA . ALA A 1 193 ? -78.582 -27.051 71.658 1.00 94.44 193 ALA A CA 1
ATOM 1588 C C . ALA A 1 193 ? -79.713 -27.942 71.117 1.00 94.44 193 ALA A C 1
ATOM 1590 O O . ALA A 1 193 ? -80.284 -28.735 71.862 1.00 94.44 193 ALA A O 1
ATOM 1591 N N . MET A 1 194 ? -79.969 -27.908 69.805 1.00 92.62 194 MET A N 1
ATOM 1592 C CA . MET A 1 194 ? -80.986 -28.757 69.175 1.00 92.62 194 MET A CA 1
ATOM 1593 C C . MET A 1 194 ? -80.644 -30.251 69.296 1.00 92.62 194 MET A C 1
ATOM 1595 O O . MET A 1 194 ? -81.528 -31.084 69.486 1.00 92.62 194 MET A O 1
ATOM 1599 N N . ASN A 1 195 ? -79.359 -30.612 69.232 1.00 92.69 195 ASN A N 1
ATOM 1600 C CA . ASN A 1 195 ? -78.906 -31.981 69.481 1.00 92.69 195 ASN A CA 1
ATOM 1601 C C . ASN A 1 195 ? -79.124 -32.414 70.938 1.00 92.69 195 ASN A C 1
ATOM 1603 O O . ASN A 1 195 ? -79.454 -33.579 71.166 1.00 92.69 195 ASN A O 1
ATOM 1607 N N . ALA A 1 196 ? -78.967 -31.507 71.907 1.00 93.06 196 ALA A N 1
ATOM 1608 C CA . ALA A 1 196 ? -79.278 -31.773 73.309 1.00 93.06 196 ALA A CA 1
ATOM 1609 C C . ALA A 1 196 ? -80.788 -31.976 73.515 1.00 93.06 196 ALA A C 1
ATOM 1611 O O . ALA A 1 196 ? -81.185 -32.986 74.090 1.00 93.06 196 ALA A O 1
ATOM 1612 N N . GLU A 1 197 ? -81.631 -31.113 72.939 1.00 93.62 197 GLU A N 1
ATOM 1613 C CA . GLU A 1 197 ? -83.090 -31.296 72.960 1.00 93.62 197 GLU A CA 1
ATOM 1614 C C . GLU A 1 197 ? -83.497 -32.637 72.331 1.00 93.62 197 GLU A C 1
ATOM 1616 O O . GLU A 1 197 ? -84.280 -33.396 72.899 1.00 93.62 197 GLU A O 1
ATOM 1621 N N . LEU A 1 198 ? -82.919 -32.987 71.177 1.00 93.31 198 LEU A N 1
ATOM 1622 C CA . LEU A 1 198 ? -83.135 -34.290 70.545 1.00 93.31 198 LEU A CA 1
ATOM 1623 C C . LEU A 1 198 ? -82.685 -35.458 71.430 1.00 93.31 198 LEU A C 1
ATOM 1625 O O . LEU A 1 198 ? -83.306 -36.522 71.384 1.00 93.31 198 LEU A O 1
ATOM 1629 N N . ALA A 1 199 ? -81.616 -35.302 72.210 1.00 93.81 199 ALA A N 1
ATOM 1630 C CA . ALA A 1 199 ? -81.169 -36.318 73.157 1.00 93.81 199 ALA A CA 1
ATOM 1631 C C . ALA A 1 199 ? -82.166 -36.489 74.314 1.00 93.81 199 ALA A C 1
ATOM 1633 O O . ALA A 1 199 ? -82.490 -37.624 74.667 1.00 93.81 199 ALA A O 1
ATOM 1634 N N . ASP A 1 200 ? -82.721 -35.396 74.835 1.00 92.50 200 ASP A N 1
ATOM 1635 C CA . ASP A 1 200 ? -83.758 -35.437 75.867 1.00 92.50 200 ASP A CA 1
ATOM 1636 C C . ASP A 1 200 ? -85.045 -36.086 75.345 1.00 92.50 200 ASP A C 1
ATOM 1638 O O . ASP A 1 200 ? -85.590 -36.984 75.991 1.00 92.50 200 ASP A O 1
ATOM 1642 N N . TYR A 1 201 ? -85.490 -35.731 74.132 1.00 93.69 201 TYR A N 1
ATOM 1643 C CA . TYR A 1 201 ? -86.628 -36.396 73.491 1.00 93.69 201 TYR A CA 1
ATOM 1644 C C . TYR A 1 201 ? -86.384 -37.897 73.309 1.00 93.69 201 TYR A C 1
ATOM 1646 O O . TYR A 1 201 ? -87.282 -38.699 73.570 1.00 93.69 201 TYR A O 1
ATOM 1654 N N . LYS A 1 202 ? -85.171 -38.306 72.914 1.00 93.56 202 LYS A N 1
ATOM 1655 C CA . LYS A 1 202 ? -84.799 -39.729 72.851 1.00 93.56 202 LYS A CA 1
ATOM 1656 C C . LYS A 1 202 ? -84.879 -40.391 74.225 1.00 93.56 202 LYS A C 1
ATOM 1658 O O . LYS A 1 202 ? -85.449 -41.473 74.324 1.00 93.56 202 LYS A O 1
ATOM 1663 N N . ARG A 1 203 ? -84.401 -39.731 75.285 1.00 94.44 203 ARG A N 1
ATOM 1664 C CA . ARG A 1 203 ? -84.481 -40.245 76.660 1.00 94.44 203 ARG A CA 1
ATOM 1665 C C . ARG A 1 203 ? -85.926 -40.461 77.103 1.00 94.44 203 ARG A C 1
ATOM 1667 O O . ARG A 1 203 ? -86.253 -41.516 77.635 1.00 94.44 203 ARG A O 1
ATOM 1674 N N . VAL A 1 204 ? -86.801 -39.492 76.835 1.00 95.00 204 VAL A N 1
ATOM 1675 C CA . VAL A 1 204 ? -88.239 -39.590 77.128 1.00 95.00 204 VAL A CA 1
ATOM 1676 C C . VAL A 1 204 ? -88.877 -40.744 76.348 1.00 95.00 204 VAL A C 1
ATOM 1678 O O . VAL A 1 204 ? -89.655 -41.519 76.906 1.00 95.00 204 VAL A O 1
ATOM 1681 N N . ILE A 1 205 ? -88.523 -40.915 75.071 1.00 93.75 205 ILE A N 1
ATOM 1682 C CA . ILE A 1 205 ? -88.973 -42.063 74.272 1.00 93.75 205 ILE A CA 1
ATOM 1683 C C . ILE A 1 205 ? -88.496 -43.381 74.899 1.00 93.75 205 ILE A C 1
ATOM 1685 O O . ILE A 1 205 ? -89.292 -44.314 75.012 1.00 93.75 205 ILE A O 1
ATOM 1689 N N . ASP A 1 206 ? -87.242 -43.467 75.341 1.00 93.44 206 ASP A N 1
ATOM 1690 C CA . ASP A 1 206 ? -86.684 -44.665 75.975 1.00 93.44 206 ASP A CA 1
ATOM 1691 C C . ASP A 1 206 ? -87.362 -44.988 77.317 1.00 93.44 206 ASP A C 1
ATOM 1693 O O . ASP A 1 206 ? -87.657 -46.157 77.593 1.00 93.44 206 ASP A O 1
ATOM 1697 N N . GLU A 1 207 ? -87.675 -43.969 78.125 1.00 92.62 207 GLU A N 1
ATOM 1698 C CA . GLU A 1 207 ? -88.465 -44.091 79.357 1.00 92.62 207 GLU A CA 1
ATOM 1699 C C . GLU A 1 207 ? -89.868 -44.638 79.055 1.00 92.62 207 GLU A C 1
ATOM 1701 O O . GLU A 1 207 ? -90.285 -45.639 79.647 1.00 92.62 207 GLU A O 1
ATOM 1706 N N . TYR A 1 208 ? -90.572 -44.068 78.070 1.00 93.94 208 TYR A N 1
ATOM 1707 C CA . TYR A 1 208 ? -91.871 -44.588 77.633 1.00 93.94 208 TYR A CA 1
ATOM 1708 C C . TYR A 1 208 ? -91.771 -46.022 77.104 1.00 93.94 208 TYR A C 1
ATOM 1710 O O . TYR A 1 208 ? -92.628 -46.856 77.402 1.00 93.94 208 TYR A O 1
ATOM 1718 N N . GLN A 1 209 ? -90.719 -46.365 76.360 1.00 93.88 209 GLN A N 1
ATOM 1719 C CA . GLN A 1 209 ? -90.491 -47.736 75.904 1.00 93.88 209 GLN A CA 1
ATOM 1720 C C . GLN A 1 209 ? -90.205 -48.700 77.065 1.00 93.88 209 GLN A C 1
ATOM 1722 O O . GLN A 1 209 ? -90.627 -49.861 77.019 1.00 93.88 209 GLN A O 1
ATOM 1727 N N . ALA A 1 210 ? -89.481 -48.267 78.100 1.00 93.00 210 ALA A N 1
ATOM 1728 C CA . ALA A 1 210 ? -89.252 -49.049 79.312 1.00 93.00 210 ALA A CA 1
ATOM 1729 C C . ALA A 1 210 ? -90.559 -49.272 80.087 1.00 93.00 210 ALA A C 1
ATOM 1731 O O . ALA A 1 210 ? -90.845 -50.405 80.479 1.00 93.00 210 ALA A O 1
ATOM 1732 N N . GLU A 1 211 ? -91.399 -48.245 80.209 1.00 94.06 211 GLU A N 1
ATOM 1733 C CA . GLU A 1 211 ? -92.704 -48.352 80.862 1.00 94.06 211 GLU A CA 1
ATOM 1734 C C . GLU A 1 211 ? -93.660 -49.261 80.076 1.00 94.06 211 GLU A C 1
ATOM 1736 O O . GLU A 1 211 ? -94.283 -50.157 80.646 1.00 94.06 211 GLU A O 1
ATOM 1741 N N . ILE A 1 212 ? -93.689 -49.152 78.742 1.00 92.38 212 ILE A N 1
ATOM 1742 C CA . ILE A 1 212 ? -94.418 -50.093 77.877 1.00 92.38 212 ILE A CA 1
ATOM 1743 C C . ILE A 1 212 ? -93.923 -51.530 78.104 1.00 92.38 212 ILE A C 1
ATOM 1745 O O . ILE A 1 212 ? -94.733 -52.461 78.141 1.00 92.38 212 ILE A O 1
ATOM 1749 N N . ARG A 1 213 ? -92.609 -51.748 78.259 1.00 92.88 213 ARG A N 1
ATOM 1750 C CA . ARG A 1 213 ? -92.041 -53.073 78.575 1.00 92.88 213 ARG A CA 1
ATOM 1751 C C . ARG A 1 213 ? -92.468 -53.561 79.965 1.00 92.88 213 ARG A C 1
ATOM 1753 O O . ARG A 1 213 ? -92.851 -54.727 80.085 1.00 92.88 213 ARG A O 1
ATOM 1760 N N . ARG A 1 214 ? -92.464 -52.691 80.980 1.00 93.94 214 ARG A N 1
ATOM 1761 C CA . ARG A 1 214 ? -92.912 -52.986 82.353 1.00 93.94 214 ARG A CA 1
ATOM 1762 C C . ARG A 1 214 ? -94.387 -53.378 82.381 1.00 93.94 214 ARG A C 1
ATOM 1764 O O . ARG A 1 214 ? -94.703 -54.479 82.822 1.00 93.94 214 ARG A O 1
ATOM 1771 N N . LEU A 1 215 ? -95.264 -52.561 81.798 1.00 91.44 215 LEU A N 1
ATOM 1772 C CA . LEU A 1 215 ? -96.701 -52.833 81.687 1.00 91.44 215 LEU A CA 1
ATOM 1773 C C . LEU A 1 215 ? -96.989 -54.110 80.885 1.00 91.44 215 LEU A C 1
ATOM 1775 O O . LEU A 1 215 ? -97.873 -54.888 81.244 1.00 91.44 215 LEU A O 1
ATOM 1779 N N . LYS A 1 216 ? -96.225 -54.389 79.817 1.00 91.19 216 LYS A N 1
ATOM 1780 C CA . LYS A 1 216 ? -96.318 -55.672 79.095 1.00 91.19 216 LYS A CA 1
ATOM 1781 C C . LYS A 1 216 ? -95.966 -56.857 79.997 1.00 91.19 216 LYS A C 1
ATOM 1783 O O . LYS A 1 216 ? -96.654 -57.876 79.922 1.00 91.19 216 LYS A O 1
ATOM 1788 N N . LYS A 1 217 ? -94.939 -56.737 80.843 1.00 92.06 217 LYS A N 1
ATOM 1789 C CA . LYS A 1 217 ? -94.546 -57.778 81.803 1.00 92.06 217 LYS A CA 1
ATOM 1790 C C . LYS A 1 217 ? -95.588 -57.947 82.910 1.00 92.06 217 LYS A C 1
ATOM 1792 O O . LYS A 1 217 ? -96.009 -59.071 83.152 1.00 92.06 217 LYS A O 1
ATOM 1797 N N . GLU A 1 218 ? -96.084 -56.862 83.501 1.00 91.06 218 GLU A N 1
ATOM 1798 C CA . GLU A 1 218 ? -97.173 -56.909 84.487 1.00 91.06 218 GLU A CA 1
ATOM 1799 C C . GLU A 1 218 ? -98.426 -57.560 83.903 1.00 91.06 218 GLU A C 1
ATOM 1801 O O . GLU A 1 218 ? -99.008 -58.453 84.517 1.00 91.06 218 GLU A O 1
ATOM 1806 N N . LYS A 1 219 ? -98.801 -57.203 82.668 1.00 89.25 219 LYS A N 1
ATOM 1807 C CA . LYS A 1 219 ? -99.884 -57.875 81.945 1.00 89.25 219 LYS A CA 1
ATOM 1808 C C . LYS A 1 219 ? -99.616 -59.373 81.817 1.00 89.25 219 LYS A C 1
ATOM 1810 O O . LYS A 1 219 ? -100.521 -60.166 82.056 1.00 89.25 219 LYS A O 1
ATOM 1815 N N . GLN A 1 220 ? -98.404 -59.786 81.446 1.00 89.06 220 GLN A N 1
ATOM 1816 C CA . GLN A 1 220 ? -98.050 -61.206 81.369 1.00 89.06 220 GLN A CA 1
ATOM 1817 C C . GLN A 1 220 ? -98.131 -61.897 82.735 1.00 89.06 220 GLN A C 1
ATOM 1819 O O . GLN A 1 220 ? -98.670 -62.997 82.814 1.00 89.06 220 GLN A O 1
ATOM 1824 N N . GLU A 1 221 ? -97.656 -61.269 83.808 1.00 89.38 221 GLU A N 1
ATOM 1825 C CA . GLU A 1 221 ? -97.719 -61.807 85.170 1.00 89.38 221 GLU A CA 1
ATOM 1826 C C . GLU A 1 221 ? -99.158 -61.931 85.676 1.00 89.38 221 GLU A C 1
ATOM 1828 O O . GLU A 1 221 ? -99.516 -62.960 86.247 1.00 89.38 221 GLU A O 1
ATOM 1833 N N . VAL A 1 222 ? -100.010 -60.932 85.427 1.00 88.50 222 VAL A N 1
ATOM 1834 C CA . VAL A 1 222 ? -101.446 -60.987 85.736 1.00 88.50 222 VAL A CA 1
ATOM 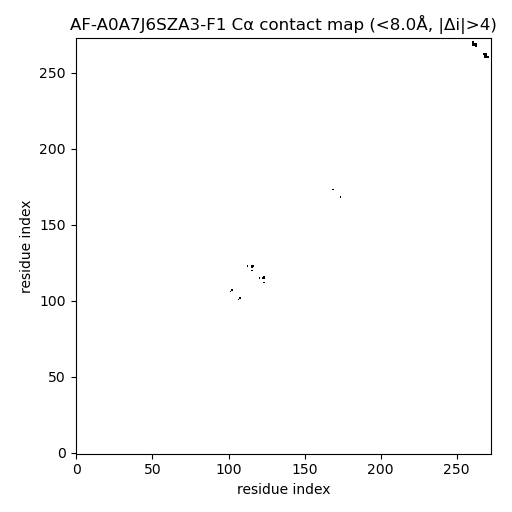1835 C C . VAL A 1 222 ? -102.121 -62.086 84.924 1.00 88.50 222 VAL A C 1
ATOM 1837 O O . VAL A 1 222 ? -102.857 -62.888 85.493 1.00 88.50 222 VAL A O 1
ATOM 1840 N N . MET A 1 223 ? -101.826 -62.201 83.626 1.00 84.94 223 MET A N 1
ATOM 1841 C CA . MET A 1 223 ? -102.328 -63.303 82.801 1.00 84.94 223 MET A CA 1
ATOM 1842 C C . MET A 1 223 ? -101.865 -64.660 83.349 1.00 84.94 223 MET A C 1
ATOM 1844 O O . MET A 1 223 ? -102.673 -65.576 83.464 1.00 84.94 223 MET A O 1
ATOM 1848 N N . GLN A 1 224 ? -100.598 -64.804 83.749 1.00 84.75 224 GLN A N 1
ATOM 1849 C CA . GLN A 1 224 ? -100.083 -66.031 84.363 1.00 84.75 224 GLN A CA 1
ATOM 1850 C C . GLN A 1 224 ? -100.756 -66.338 85.704 1.00 84.75 224 GLN A C 1
ATOM 1852 O O . GLN A 1 224 ? -101.123 -67.487 85.936 1.00 84.75 224 GLN A O 1
ATOM 1857 N N . LYS A 1 225 ? -100.938 -65.343 86.583 1.00 85.06 225 LYS A N 1
ATOM 1858 C CA . LYS A 1 225 ? -101.662 -65.490 87.857 1.00 85.06 225 LYS A CA 1
ATOM 1859 C C . LYS A 1 225 ? -103.114 -65.895 87.610 1.00 85.06 225 LYS A C 1
ATOM 1861 O O . LYS A 1 225 ? -103.570 -66.851 88.222 1.00 85.06 225 LYS A O 1
ATOM 1866 N N . TYR A 1 226 ? -103.794 -65.260 86.657 1.00 82.06 226 TYR A N 1
ATOM 1867 C CA . TYR A 1 226 ? -105.149 -65.617 86.242 1.00 82.06 226 TYR A CA 1
ATOM 1868 C C . TYR A 1 226 ? -105.224 -67.059 85.722 1.00 82.06 226 TYR A C 1
ATOM 1870 O O . TYR A 1 226 ? -106.081 -67.825 86.158 1.00 82.06 226 TYR A O 1
ATOM 1878 N N . TYR A 1 227 ? -104.300 -67.483 84.852 1.00 82.81 227 TYR A N 1
ATOM 1879 C CA . TYR A 1 227 ? -104.258 -68.865 84.364 1.00 82.81 227 TYR A CA 1
ATOM 1880 C C . TYR A 1 227 ? -103.910 -69.874 85.466 1.00 82.81 227 TYR A C 1
ATOM 1882 O O . TYR A 1 227 ? -104.497 -70.954 85.496 1.00 82.81 227 TYR A O 1
ATOM 1890 N N . LYS A 1 228 ? -103.005 -69.538 86.396 1.00 80.38 228 LYS A N 1
ATOM 1891 C CA . LYS A 1 228 ? -102.691 -70.368 87.573 1.00 80.38 228 LYS A CA 1
ATOM 1892 C C . LYS A 1 228 ? -103.894 -70.494 88.502 1.00 80.38 228 LYS A C 1
ATOM 1894 O O . LYS A 1 228 ? -104.213 -71.607 88.898 1.00 80.38 228 LYS A O 1
ATOM 1899 N N . GLN A 1 229 ? -104.595 -69.398 88.784 1.00 79.00 229 GLN A N 1
ATOM 1900 C CA . GLN A 1 229 ? -105.806 -69.395 89.602 1.00 79.00 229 GLN A CA 1
ATOM 1901 C C . GLN A 1 229 ? -106.940 -70.170 88.921 1.00 79.00 229 GLN A C 1
ATOM 1903 O O . GLN A 1 229 ? -107.584 -70.980 89.573 1.00 79.00 229 GLN A O 1
ATOM 1908 N N . LYS A 1 230 ? -107.111 -70.030 87.600 1.00 76.44 230 LYS A N 1
ATOM 1909 C CA . LYS A 1 230 ? -108.053 -70.826 86.795 1.00 76.44 230 LYS A CA 1
ATOM 1910 C C . LYS A 1 230 ? -107.692 -72.317 86.752 1.00 76.44 230 LYS A C 1
ATOM 1912 O O . LYS A 1 230 ? -108.580 -73.163 86.662 1.00 76.44 230 LYS A O 1
ATOM 1917 N N . LYS A 1 231 ? -106.401 -72.659 86.834 1.00 72.94 231 LYS A N 1
ATOM 1918 C CA . LYS A 1 231 ? -105.909 -74.044 86.930 1.00 72.94 231 LYS A CA 1
ATOM 1919 C C . LYS A 1 231 ? -106.081 -74.614 88.343 1.00 72.94 231 LYS A C 1
ATOM 1921 O O . LYS A 1 231 ? -106.464 -75.766 88.480 1.00 72.94 231 LYS A O 1
ATOM 1926 N N . GLN A 1 232 ? -105.859 -73.812 89.383 1.00 68.38 232 GLN A N 1
ATOM 1927 C CA . GLN A 1 232 ? -106.092 -74.190 90.780 1.00 68.38 232 GLN A CA 1
ATOM 1928 C C . GLN A 1 232 ? -107.579 -74.293 91.116 1.00 68.38 232 GLN A C 1
ATOM 1930 O O . GLN A 1 232 ? -107.948 -75.190 91.856 1.00 68.38 232 GLN A O 1
ATOM 1935 N N . SER A 1 233 ? -108.450 -73.453 90.551 1.00 59.12 233 SER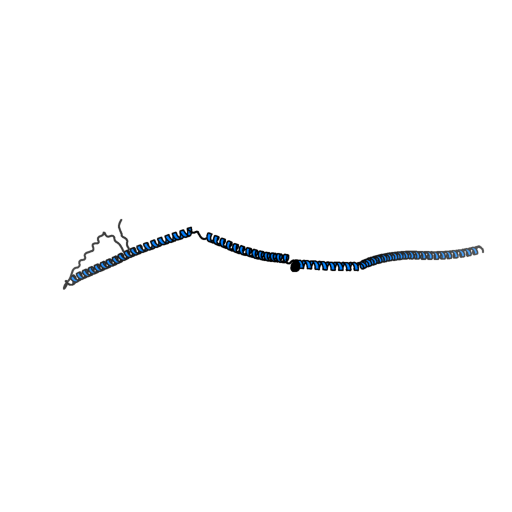 A N 1
ATOM 1936 C CA . SER A 1 233 ? -109.900 -73.605 90.705 1.00 59.12 233 SER A CA 1
ATOM 1937 C C . SER A 1 233 ? -110.399 -74.875 90.015 1.00 59.12 233 SER A C 1
ATOM 1939 O O . SER A 1 233 ? -111.186 -75.602 90.602 1.00 59.12 233 SER A O 1
ATOM 1941 N N . SER A 1 234 ? -109.863 -75.216 88.837 1.00 60.00 234 SER A N 1
ATOM 1942 C CA . SER A 1 234 ? -110.175 -76.494 88.177 1.00 60.00 234 SER A CA 1
ATOM 1943 C C . SER A 1 234 ? -109.519 -77.711 88.859 1.00 60.00 234 SER A C 1
ATOM 1945 O O . SER A 1 234 ? -110.106 -78.787 88.847 1.00 60.00 234 SER A O 1
ATOM 1947 N N . GLN A 1 235 ? -108.364 -77.568 89.528 1.00 56.16 235 GLN A N 1
ATOM 1948 C CA . GLN A 1 235 ? -107.759 -78.622 90.365 1.00 56.16 235 GLN A CA 1
ATOM 1949 C C . GLN A 1 235 ? -108.422 -78.779 91.746 1.00 56.16 235 GLN A C 1
ATOM 1951 O O . GLN A 1 235 ? -108.528 -79.906 92.215 1.00 56.16 235 GLN A O 1
ATOM 1956 N N . ASN A 1 236 ? -108.923 -77.712 92.375 1.00 53.72 236 ASN A N 1
ATOM 1957 C CA . ASN A 1 236 ? -109.729 -77.787 93.602 1.00 53.72 236 ASN A CA 1
ATOM 1958 C C . ASN A 1 236 ? -111.144 -78.320 93.318 1.00 53.72 236 ASN A C 1
ATOM 1960 O O . ASN A 1 236 ? -111.698 -79.046 94.145 1.00 53.72 236 ASN A O 1
ATOM 1964 N N . GLU A 1 237 ? -111.700 -78.055 92.131 1.00 51.41 237 GLU A N 1
ATOM 1965 C CA . GLU A 1 237 ? -112.890 -78.763 91.634 1.00 51.41 237 GLU A CA 1
ATOM 1966 C C . GLU A 1 237 ? -112.594 -80.241 91.296 1.00 51.41 237 GLU A C 1
ATOM 1968 O O . GLU A 1 237 ? -113.472 -81.082 91.474 1.00 51.41 237 GLU A O 1
ATOM 1973 N N . ALA A 1 238 ? -111.364 -80.598 90.895 1.00 48.41 238 ALA A N 1
ATOM 1974 C CA . ALA A 1 238 ? -110.958 -81.990 90.639 1.00 48.41 238 ALA A CA 1
ATOM 1975 C C . ALA A 1 238 ? -110.530 -82.780 91.902 1.00 48.41 238 ALA A C 1
ATOM 1977 O O . ALA A 1 238 ? -110.642 -84.003 91.913 1.00 48.41 238 ALA A O 1
ATOM 1978 N N . ALA A 1 239 ? -110.081 -82.120 92.978 1.00 42.50 239 ALA A N 1
ATOM 1979 C CA . ALA A 1 239 ? -109.676 -82.752 94.245 1.00 42.50 239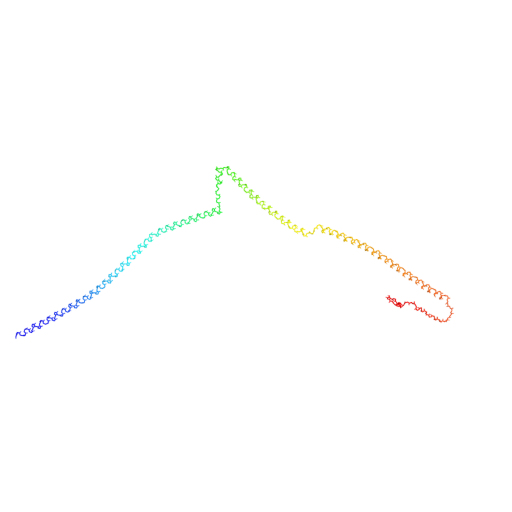 ALA A CA 1
ATOM 1980 C C . ALA A 1 239 ? -110.833 -82.944 95.250 1.00 42.50 239 ALA A C 1
ATOM 1982 O O . ALA A 1 239 ? -110.682 -83.663 96.234 1.00 42.50 239 ALA A O 1
ATOM 1983 N N . SER A 1 240 ? -112.003 -82.348 94.993 1.00 38.53 240 SER A N 1
ATOM 1984 C CA . SER A 1 240 ? -113.210 -82.471 95.827 1.00 38.53 240 SER A CA 1
ATOM 1985 C C . SER A 1 240 ? -114.331 -83.301 95.186 1.00 38.53 240 SER A C 1
ATOM 1987 O O . SER A 1 240 ? -115.458 -83.293 95.683 1.00 38.53 240 SER A O 1
ATOM 1989 N N . ARG A 1 241 ? -114.059 -84.056 94.107 1.00 36.75 241 ARG A N 1
ATOM 1990 C CA . ARG A 1 241 ? -115.079 -84.918 93.488 1.00 36.75 241 ARG A CA 1
ATOM 1991 C C . ARG A 1 241 ? -114.512 -86.097 92.687 1.00 36.75 241 ARG A C 1
ATOM 1993 O O . ARG A 1 241 ? -114.273 -85.998 91.489 1.00 36.75 241 ARG A O 1
ATOM 2000 N N . GLY A 1 242 ? -114.455 -87.259 93.349 1.00 30.34 242 GLY A N 1
ATOM 2001 C CA . GLY A 1 242 ? -114.913 -88.506 92.720 1.00 30.34 242 GLY A CA 1
ATOM 2002 C C . GLY A 1 242 ? -114.131 -89.794 93.012 1.00 30.34 242 GLY A C 1
ATOM 2003 O O . GLY A 1 242 ? -113.265 -90.176 92.238 1.00 30.34 242 GLY A O 1
ATOM 2004 N N . LYS A 1 243 ? -114.572 -90.578 94.004 1.00 28.88 243 LYS A N 1
ATOM 2005 C CA . LYS A 1 243 ? -115.169 -91.897 93.695 1.00 28.88 243 LYS A CA 1
ATOM 2006 C C . LYS A 1 243 ? -116.672 -91.632 93.674 1.00 28.88 243 LYS A C 1
ATOM 2008 O O . LYS A 1 243 ? -117.156 -91.074 94.648 1.00 28.88 243 LYS A O 1
ATOM 2013 N N . SER A 1 244 ? -117.511 -91.908 92.694 1.00 27.08 244 SER A N 1
ATOM 2014 C CA . SER A 1 244 ? -117.558 -92.445 91.323 1.00 27.08 244 SER A CA 1
ATOM 2015 C C . SER A 1 244 ? -119.004 -92.050 90.906 1.00 27.08 244 SER A C 1
ATOM 2017 O O . SER A 1 244 ? -119.863 -91.966 91.779 1.00 27.08 244 SER A O 1
ATOM 2019 N N . THR A 1 245 ? -119.440 -91.706 89.696 1.00 26.81 245 THR A N 1
ATOM 2020 C CA . THR A 1 245 ? -119.264 -92.291 88.362 1.00 26.81 245 THR A CA 1
ATOM 2021 C C . THR A 1 245 ? -120.186 -91.500 87.410 1.00 26.81 245 THR A C 1
ATOM 2023 O O . THR A 1 245 ? -121.263 -91.087 87.822 1.00 26.81 245 THR A O 1
ATOM 2026 N N . ALA A 1 246 ? -119.770 -91.385 86.143 1.00 26.64 246 ALA A N 1
ATOM 2027 C CA . ALA A 1 246 ? -120.573 -91.337 84.907 1.00 26.64 246 ALA A CA 1
ATOM 2028 C C . ALA A 1 246 ? -121.665 -90.258 84.669 1.00 26.64 246 ALA A C 1
ATOM 2030 O O . ALA A 1 246 ? -122.759 -90.311 85.217 1.00 26.64 246 ALA A O 1
ATOM 2031 N N . GLY A 1 247 ? -121.426 -89.445 83.623 1.00 26.55 247 GLY A N 1
ATOM 2032 C CA . GLY A 1 247 ? -122.405 -89.255 82.538 1.00 26.55 247 GLY A CA 1
ATOM 2033 C C . GLY A 1 247 ? -122.927 -87.834 82.278 1.00 26.55 247 GLY A C 1
ATOM 2034 O O . GLY A 1 247 ? -123.673 -87.291 83.080 1.00 26.55 247 GLY A O 1
ATOM 2035 N N . GLY A 1 248 ? -122.644 -87.291 81.081 1.00 30.22 248 GLY A N 1
ATOM 2036 C CA . GLY A 1 248 ? -123.537 -86.323 80.418 1.00 30.22 248 GLY A CA 1
ATOM 2037 C C . GLY A 1 248 ? -122.898 -85.041 79.871 1.00 30.22 248 GLY A C 1
ATOM 2038 O O . GLY A 1 248 ? -122.814 -84.030 80.557 1.00 30.22 248 GLY A O 1
ATOM 2039 N N . GLN A 1 249 ? -122.524 -85.055 78.589 1.00 36.81 249 GLN A N 1
ATOM 2040 C CA . GLN A 1 249 ? -122.148 -83.881 77.788 1.00 36.81 249 GLN A CA 1
ATOM 2041 C C . GLN A 1 249 ? -123.311 -82.885 77.633 1.00 36.81 249 GLN A C 1
ATOM 2043 O O . GLN A 1 249 ? -124.408 -83.307 77.281 1.00 36.81 249 GLN A O 1
ATOM 2048 N N . LYS A 1 250 ? -123.041 -81.569 77.681 1.00 33.47 250 LYS A N 1
ATOM 2049 C CA . LYS A 1 250 ? -123.773 -80.566 76.877 1.00 33.47 250 LYS A CA 1
ATOM 2050 C C . LYS A 1 250 ? -122.850 -79.436 76.406 1.00 33.47 250 LYS A C 1
ATOM 2052 O O . LYS A 1 250 ? -122.321 -78.659 77.191 1.00 33.47 250 LYS A O 1
ATOM 2057 N N . LYS A 1 251 ? -122.697 -79.356 75.081 1.00 40.31 251 LYS A N 1
ATOM 2058 C CA . LYS A 1 251 ? -122.158 -78.216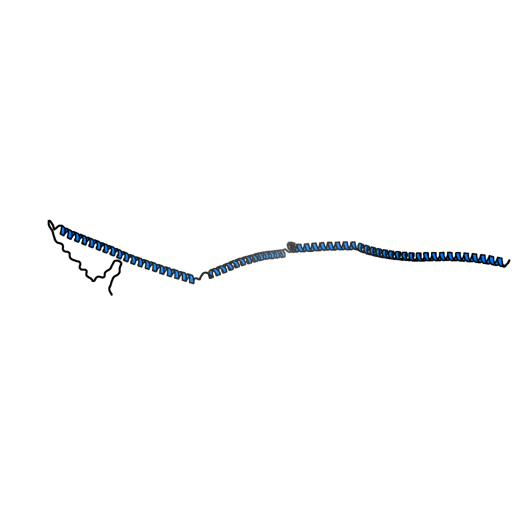 74.329 1.00 40.31 251 LYS A CA 1
ATOM 2059 C C . LYS A 1 251 ? -123.052 -76.990 74.549 1.00 40.31 251 LYS A C 1
ATOM 2061 O O . LYS A 1 251 ? -124.262 -77.101 74.361 1.00 40.31 251 LYS A O 1
ATOM 2066 N N . VAL A 1 252 ? -122.470 -75.817 74.803 1.00 36.69 252 VAL A N 1
ATOM 2067 C CA . VAL A 1 252 ? -123.141 -74.533 74.544 1.00 36.69 252 VAL A CA 1
ATOM 2068 C C . VAL A 1 252 ? -122.241 -73.668 73.669 1.00 36.69 252 VAL A C 1
ATOM 2070 O O . VAL A 1 252 ? -121.054 -73.488 73.923 1.00 36.69 252 VAL A O 1
ATOM 2073 N N . LYS A 1 253 ? -122.850 -73.241 72.566 1.00 34.91 253 LYS A N 1
ATOM 2074 C CA . LYS A 1 253 ? -122.285 -72.564 71.404 1.00 34.91 253 LYS A CA 1
ATOM 2075 C C . LYS A 1 253 ? -121.853 -71.132 71.728 1.00 34.91 253 LYS A C 1
ATOM 2077 O O . LYS A 1 253 ? -122.478 -70.450 72.536 1.00 34.91 253 LYS A O 1
ATOM 2082 N N . ALA A 1 254 ? -120.833 -70.676 71.006 1.00 41.62 254 ALA A N 1
ATOM 2083 C CA . ALA A 1 254 ? -120.440 -69.279 70.907 1.00 41.62 254 ALA A CA 1
ATOM 2084 C C . ALA A 1 254 ? -121.606 -68.398 70.427 1.00 41.62 254 ALA A C 1
ATOM 2086 O O . ALA A 1 254 ? -122.292 -68.742 69.462 1.00 41.62 254 ALA A O 1
ATOM 2087 N N . LYS A 1 255 ? -121.783 -67.234 71.059 1.00 40.88 255 LYS A N 1
ATOM 2088 C CA . LYS A 1 255 ? -122.481 -66.095 70.458 1.00 40.88 255 LYS A CA 1
ATOM 2089 C C . LYS A 1 255 ? -121.418 -65.112 69.975 1.00 40.88 255 LYS A C 1
ATOM 2091 O O . LYS A 1 255 ? -120.769 -64.453 70.781 1.00 40.88 255 LYS A O 1
ATOM 2096 N N . LEU A 1 256 ? -121.219 -65.066 68.660 1.00 44.34 256 LEU A N 1
ATOM 2097 C CA . LEU A 1 256 ? -120.549 -63.957 67.990 1.00 44.34 256 LEU A CA 1
ATOM 2098 C C . LEU A 1 256 ? -121.484 -62.749 68.046 1.00 44.34 256 LEU A C 1
ATOM 2100 O O . LEU A 1 256 ? -122.624 -62.840 67.597 1.00 44.34 256 LEU A O 1
ATOM 2104 N N . ASN A 1 257 ? -120.999 -61.637 68.596 1.00 48.59 257 ASN A N 1
ATOM 2105 C CA . ASN A 1 257 ? -121.662 -60.349 68.457 1.00 48.59 257 ASN A CA 1
ATOM 2106 C C . ASN A 1 257 ? -121.173 -59.712 67.137 1.00 48.59 257 ASN A C 1
ATOM 2108 O O . ASN A 1 257 ? -119.961 -59.569 66.966 1.00 48.59 257 ASN A O 1
ATOM 2112 N N . PRO A 1 258 ? -122.063 -59.364 66.193 1.00 55.31 258 PRO A N 1
ATOM 2113 C CA . PRO A 1 258 ? -121.714 -58.999 64.814 1.00 55.31 258 PRO A CA 1
ATOM 2114 C C . PRO A 1 258 ? -121.195 -57.562 64.617 1.00 55.31 258 PRO A C 1
ATOM 2116 O O . PRO A 1 258 ? -121.093 -57.122 63.480 1.00 55.31 258 PRO A O 1
ATOM 2119 N N . ASN A 1 259 ? -120.844 -56.830 65.681 1.00 56.50 259 ASN A N 1
ATOM 2120 C CA . ASN A 1 259 ? -120.567 -55.389 65.595 1.00 56.50 259 ASN A CA 1
ATOM 2121 C C . ASN A 1 259 ? -119.134 -54.979 65.988 1.00 56.50 259 ASN A C 1
ATOM 2123 O O . ASN A 1 259 ? -118.931 -53.941 66.610 1.00 56.50 259 ASN A O 1
ATOM 2127 N N . MET A 1 260 ? -118.133 -55.803 65.662 1.00 54.03 260 MET A N 1
ATOM 2128 C CA . MET A 1 260 ? -116.712 -55.461 65.830 1.00 54.03 260 MET A CA 1
ATOM 2129 C C . MET A 1 260 ? -116.014 -55.402 64.463 1.00 54.03 260 MET A C 1
ATOM 2131 O O . MET A 1 260 ? -116.113 -56.378 63.710 1.00 54.03 260 MET A O 1
ATOM 2135 N N . PRO A 1 261 ? -115.284 -54.316 64.138 1.00 59.88 261 PRO A N 1
ATOM 2136 C CA . PRO A 1 261 ? -114.479 -54.251 62.924 1.00 59.88 261 PRO A CA 1
ATOM 2137 C C . PRO A 1 261 ? -113.417 -55.356 62.952 1.00 59.88 261 PRO A C 1
ATOM 2139 O O . PRO A 1 261 ? -112.665 -55.516 63.918 1.00 59.88 261 PRO A O 1
ATOM 2142 N N . ARG A 1 262 ? -113.397 -56.177 61.898 1.00 58.66 262 ARG A N 1
ATOM 2143 C CA . ARG A 1 262 ? -112.495 -57.327 61.776 1.00 58.66 262 ARG A CA 1
ATOM 2144 C C . ARG A 1 262 ? -111.149 -56.838 61.255 1.00 58.66 262 ARG A C 1
ATOM 2146 O O . ARG A 1 262 ? -111.058 -56.382 60.123 1.00 58.66 262 ARG A O 1
ATOM 2153 N N . TYR A 1 263 ? -110.111 -56.985 62.068 1.00 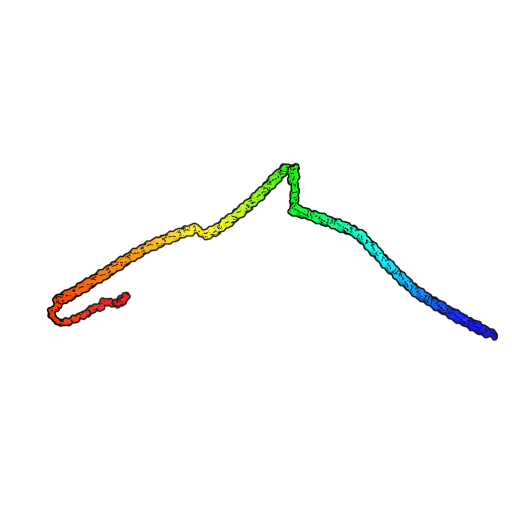59.97 263 TYR A N 1
ATOM 2154 C CA . TYR A 1 263 ? -108.728 -56.776 61.655 1.00 59.97 263 TYR A CA 1
ATOM 2155 C C . TYR A 1 263 ? -108.046 -58.125 61.435 1.00 59.97 263 TYR A C 1
ATOM 2157 O O . TYR A 1 263 ? -108.057 -58.982 62.322 1.00 59.97 263 TYR A O 1
ATOM 2165 N N . THR A 1 264 ? -107.418 -58.309 60.277 1.00 50.34 264 THR A N 1
ATOM 2166 C CA . THR A 1 264 ? -106.429 -59.371 60.046 1.00 50.34 264 THR A CA 1
ATOM 2167 C C . THR A 1 264 ? -105.033 -58.758 60.150 1.00 50.34 264 THR A C 1
ATOM 2169 O O . THR A 1 264 ? -104.834 -57.616 59.740 1.00 50.34 264 THR A O 1
ATOM 2172 N N . GLY A 1 265 ? -104.092 -59.472 60.776 1.00 45.16 265 GLY A N 1
ATOM 2173 C CA . GLY A 1 265 ? -102.771 -58.954 61.157 1.00 45.16 265 GLY A CA 1
ATOM 2174 C C . GLY A 1 265 ? -102.060 -58.186 60.038 1.00 45.16 265 GLY A C 1
ATOM 2175 O O . GLY A 1 265 ? -102.003 -58.661 58.909 1.00 45.16 265 GLY A O 1
ATOM 2176 N N . GLY A 1 266 ? -101.541 -56.998 60.368 1.00 55.22 266 GLY A N 1
ATOM 2177 C CA . GLY A 1 266 ? -100.876 -56.096 59.418 1.00 55.22 266 GLY A CA 1
ATOM 2178 C C . GLY A 1 266 ? -101.313 -54.623 59.465 1.00 55.22 266 GLY A C 1
ATOM 2179 O O . GLY A 1 266 ? -100.646 -53.801 58.857 1.00 55.22 266 GLY A O 1
ATOM 2180 N N . GLY A 1 267 ? -102.365 -54.258 60.212 1.00 59.03 267 GLY A N 1
ATOM 2181 C CA . GLY A 1 267 ? -102.646 -52.856 60.571 1.00 59.03 267 GLY A CA 1
ATOM 2182 C C . GLY A 1 267 ? -103.517 -52.020 59.617 1.00 59.03 267 GLY A C 1
ATOM 2183 O O . GLY A 1 267 ? -103.126 -50.906 59.301 1.00 59.03 267 GLY A O 1
ATOM 2184 N N . PHE A 1 268 ? -104.723 -52.473 59.240 1.00 51.81 268 PHE A N 1
ATOM 2185 C CA . PHE A 1 268 ? -105.778 -51.602 58.673 1.00 51.81 268 PHE A CA 1
ATOM 2186 C C . PHE A 1 268 ? -107.190 -51.994 59.150 1.00 51.81 268 PHE A C 1
ATOM 2188 O O . PHE A 1 268 ? -107.509 -53.181 59.219 1.00 51.81 268 PHE A O 1
ATOM 2195 N N . CYS A 1 269 ? -108.020 -50.990 59.478 1.00 52.88 269 CYS A N 1
ATOM 2196 C CA . CYS A 1 269 ? -109.410 -51.135 59.939 1.00 52.88 269 CYS A CA 1
ATOM 2197 C C . CYS A 1 269 ? -110.385 -51.179 58.764 1.00 52.88 269 CYS A C 1
ATOM 2199 O O . CYS A 1 269 ? -110.328 -50.298 57.911 1.00 52.88 269 CYS A O 1
ATOM 2201 N N . LEU A 1 270 ? -111.336 -52.116 58.762 1.00 58.81 270 LEU A N 1
ATOM 2202 C CA . LEU A 1 270 ? -112.509 -52.045 57.888 1.00 58.81 270 LEU A CA 1
ATOM 2203 C C . LEU A 1 270 ? -113.621 -51.262 58.598 1.00 58.81 270 LEU A C 1
ATOM 2205 O O . LEU A 1 270 ? -114.279 -51.795 59.493 1.00 58.81 270 LEU A O 1
ATOM 2209 N N . THR A 1 271 ? -113.845 -50.017 58.185 1.00 49.12 271 THR A N 1
ATOM 2210 C CA . THR A 1 271 ? -115.099 -49.294 58.430 1.00 49.12 271 THR A CA 1
ATOM 2211 C C . THR A 1 271 ? -115.906 -49.278 57.138 1.00 49.12 271 THR A C 1
ATOM 2213 O O . THR A 1 271 ? -115.421 -48.818 56.110 1.00 49.12 271 THR A O 1
ATOM 2216 N N . SER A 1 272 ? -117.126 -49.813 57.178 1.00 46.69 272 SER A N 1
ATOM 2217 C CA . SER A 1 272 ? -118.095 -49.710 56.090 1.00 46.69 272 SER A CA 1
ATOM 2218 C C . SER A 1 272 ? -118.819 -48.363 56.161 1.00 46.69 272 SER A C 1
ATOM 2220 O O . SER A 1 272 ? -119.820 -48.260 56.866 1.00 46.69 272 SER A O 1
ATOM 2222 N N . THR A 1 273 ? -118.268 -47.377 55.457 1.00 43.66 273 THR A N 1
ATOM 2223 C CA . THR A 1 273 ? -118.909 -46.274 54.709 1.00 43.66 273 THR A CA 1
ATOM 2224 C C . THR A 1 273 ? -117.811 -45.590 53.919 1.00 43.66 273 THR A C 1
ATOM 2226 O O . THR A 1 273 ? -116.785 -45.272 54.562 1.00 43.66 273 THR A O 1
#

Sequence (273 aa):
MNSDRVAGDKELLCTRLVQKKAEHDEVHEKIKLCESALKAGEVRYRELCDEIALKKDELGKLQADLAGLRARVGNMEEYKHEAYQLQQQLLAERAKVKALSDELEKPMNVHRWRELEGSDPEMFHMLEKMRNLQRRLISRTEEVVERKETVRREEEDIEMLERKLERIPGPELQEQLVVHEGHLRDRNDQLTAMNAELADYKRVIDEYQAEIRRLKKEKQEVMQKYYKQKKQSSQNEAASRGKSTAGGQKKVKAKLNPNMPRYTGGGFCLTST

Mean predicted aligned error: 21.15 Å

Foldseek 3Di:
DVVVVVVVVVVVVVVVVVVVVVVVVVVVVVVVVVVVVVVVVVVVVVVVVVVVVVVVVVVVVVVVVVVVVVVVVVCPVVVVVVVVVVVVVVVVVVVVVVVVVVCVVPVPPPDPLVVCVVVPVVVNVVVVVVVVVVVVVVVVVVVVVVVVVVVVVVVVVVVVVVVVVVVPDDVVVVVVVVVVVVVVVVVVVVVVVVVVVVVVVVVVVVVVVVVVVVVVVVVVVVVVVVVVVVVVVVVVVVVPDDPDDDDDDDDDDDDDDPPDFDDDPDDDTDDDD

Radius of gyration: 88.98 Å; Cα contacts (8 Å, |Δi|>4): 16; chains: 1; bounding box: 168×118×220 Å

Solvent-accessible surface area (backbone atoms only — not comparable to full-atom values): 15489 Å² total; per-residue (Å²): 118,71,66,63,53,55,50,50,52,49,52,54,50,50,52,50,49,52,50,54,46,51,55,50,50,53,51,49,52,50,49,51,51,52,52,52,53,48,54,53,49,54,52,52,50,49,53,52,52,52,52,53,50,53,51,49,52,52,50,50,52,53,50,51,52,51,52,54,50,51,54,53,57,61,48,47,58,58,53,51,52,49,52,50,50,53,52,50,51,52,51,51,50,50,50,48,53,47,51,54,47,50,36,70,77,45,67,71,76,74,47,75,64,65,58,23,67,79,73,41,60,66,64,44,52,52,50,50,49,50,51,52,49,49,53,51,47,51,55,52,50,52,56,48,52,56,52,50,51,52,50,51,53,53,51,54,50,48,52,53,49,49,61,51,50,75,69,47,78,54,70,68,55,55,53,50,48,53,51,51,52,49,53,52,48,53,52,49,50,51,50,53,52,52,50,50,52,52,50,51,54,49,50,53,51,51,49,52,52,50,48,54,51,49,54,51,48,51,51,49,52,51,50,50,50,52,54,50,51,56,48,47,53,54,45,53,58,56,74,75,61,78,92,80,80,88,90,83,90,78,92,80,81,88,82,84,75,93,85,66,73,70,68,67,94,88,82,64,84,60,72,99,124

pLDDT: mean 82.58, std 19.25, range [26.55, 98.31]

Secondary structure (DSSP, 8-state):
-HHHHHHHHHHHHHHHHHHHHHHHHHHHHHHHHHHHHHHHHHHHHHHHHHHHHHHHHHHHHHHHHHHHHHHHHHHHHHHHHHHHHHHHHHHHHHHHHHHHHHHHHS-----HHHHHHHH-HHHHHHHHHHHHHHHHHHHHHHHHHHHHHHHHHHHHHHHHHHHHHHHS--HHHHHHHHHHHHHHHHHHHHHHHHHHHHHHHHHHHHHHHHHHHHHHHHHHHHHHHHHHHHHHHHHHHHHS--S--------------S-SPPPPSSS------

Organism: Perkinsus olseni (NCBI:txid32597)